Protein AF-A0A7C6K828-F1 (afdb_monomer_lite)

Secondary structure (DSSP, 8-state):
-BHHHHHHHHHHHHHHT-TTHHHHHHHHHHHHHHHHHHS-TTTTTTS-GGGGT-S-TT-EEEES-TTPBPS-EEEES---HHHHHHHHHHHHTT----EEEESS--HHHHHTHHHHTTHHHHHHHHTT--HHHHHHHHHHHHHHHHHHHTTS-TTHHHHHHHHTT--EEE--HHHHHHHHHHHHHHHHHH---SHHHHHHHHHHSHHHHHHHHTT-

pLDDT: mean 96.88, std 2.42, range [73.06, 98.81]

Foldseek 3Di:
DFLLVVLVVLQVLLQCLQPCHVVNLVVQLVVLVVVLVPDDPVCNVVDDPVCNPHVQLLWDFLDDDRGDDDDAAAEDADQALVNLVVLLVVVVVVDDHQEYEYQGGADRSQLCNLSRQCSQLSVVVVVPDDSVVSCVVCVVVSVVSNVVSVVDPRCRRVVSCVVSVHTYIYRYSSVVSVVVSVLVVQCVVVVDPDPVVSVVSQCVDPVSVVCVVVVD

Sequence (216 aa):
MKIKEIYEIAIRKGIAADPRGKEGVRKELARRKKDYDDLKESEKKDFDQESLRNPYSDTRVLYGDSDLDVQGVLVGIDMEVGEVLLADRLQEKGKRIDLVISHHPVGKALAALHGVMHIQEDELHQLGVPINVAEGLMAGRIAEIERRLMPVNHNRAVDAAALLGIPLMCVHTPADNLVQDFLNRYFDKNEPERVSDIVKLLKDIPEYREAVKRNA

Structure (mmCIF, N/CA/C/O backbone):
data_AF-A0A7C6K828-F1
#
_entry.id   AF-A0A7C6K828-F1
#
loop_
_atom_site.group_PDB
_atom_site.id
_atom_site.type_symbol
_atom_site.label_atom_id
_atom_site.label_alt_id
_atom_site.label_comp_id
_atom_site.label_asym_id
_atom_site.label_entity_id
_atom_site.label_seq_id
_atom_site.pdbx_PDB_ins_code
_atom_site.Cartn_x
_atom_site.Cartn_y
_atom_site.Cartn_z
_atom_site.occupancy
_atom_site.B_iso_or_equiv
_atom_site.auth_seq_id
_atom_site.auth_comp_id
_atom_site.auth_asym_id
_atom_site.auth_atom_id
_atom_site.pdbx_PDB_model_num
ATOM 1 N N . MET A 1 1 ? -6.546 -14.101 14.540 1.00 94.31 1 MET A N 1
ATOM 2 C CA . MET A 1 1 ? -5.289 -13.584 13.958 1.00 94.31 1 MET A CA 1
ATOM 3 C C . MET A 1 1 ? -5.216 -12.143 14.389 1.00 94.31 1 MET A C 1
ATOM 5 O O . MET A 1 1 ? -6.224 -11.451 14.283 1.00 94.31 1 MET A O 1
ATOM 9 N N . LYS A 1 2 ? -4.085 -11.714 14.927 1.00 98.38 2 LYS A N 1
ATOM 10 C CA . LYS A 1 2 ? -3.911 -10.352 15.420 1.00 98.38 2 LYS A CA 1
ATOM 11 C C . LYS A 1 2 ? -3.707 -9.376 14.267 1.00 98.38 2 LYS A C 1
ATOM 13 O O . LYS A 1 2 ? -3.212 -9.771 13.210 1.00 98.38 2 LYS A O 1
ATOM 18 N N . ILE A 1 3 ? -4.015 -8.096 14.479 1.00 98.56 3 ILE A N 1
ATOM 19 C CA . ILE A 1 3 ? -3.763 -7.044 13.474 1.00 98.56 3 ILE A CA 1
ATOM 20 C C . ILE A 1 3 ? -2.298 -7.069 13.012 1.00 98.56 3 ILE A C 1
ATOM 22 O O . ILE A 1 3 ? -2.029 -7.042 11.810 1.00 98.56 3 ILE A O 1
ATOM 26 N N . LYS A 1 4 ? -1.345 -7.201 13.946 1.00 98.19 4 LYS A N 1
ATOM 27 C CA . LYS A 1 4 ? 0.086 -7.285 13.612 1.00 98.19 4 LYS A CA 1
ATOM 28 C C . LYS A 1 4 ? 0.429 -8.461 12.698 1.00 98.19 4 LYS A C 1
ATOM 30 O O . LYS A 1 4 ? 1.211 -8.297 11.773 1.00 98.19 4 LYS A O 1
ATOM 35 N N . GLU A 1 5 ? -0.199 -9.616 12.902 1.00 98.50 5 GLU A N 1
ATOM 36 C CA . GLU A 1 5 ? 0.043 -10.811 12.090 1.00 98.50 5 GLU A CA 1
ATOM 37 C C . GLU A 1 5 ? -0.498 -10.617 10.665 1.00 98.50 5 GLU A C 1
ATOM 39 O O . GLU A 1 5 ? 0.169 -10.978 9.696 1.00 98.50 5 GLU A O 1
ATOM 44 N N . ILE A 1 6 ? -1.675 -9.993 10.518 1.00 98.50 6 ILE A N 1
ATOM 45 C CA . ILE A 1 6 ? -2.247 -9.636 9.207 1.00 98.50 6 ILE A CA 1
ATOM 46 C C . ILE A 1 6 ? -1.297 -8.693 8.459 1.00 98.50 6 ILE A C 1
ATOM 48 O O . ILE A 1 6 ? -0.978 -8.913 7.288 1.00 98.50 6 ILE A O 1
ATOM 52 N N . TYR A 1 7 ? -0.813 -7.662 9.147 1.00 98.56 7 TYR A N 1
ATOM 53 C CA . TYR A 1 7 ? 0.102 -6.673 8.590 1.00 98.56 7 TYR A CA 1
ATOM 54 C C . TYR A 1 7 ? 1.461 -7.274 8.192 1.00 98.56 7 TYR A C 1
ATOM 56 O O . TYR A 1 7 ? 1.944 -7.037 7.084 1.00 98.56 7 TYR A O 1
ATOM 64 N N . GLU A 1 8 ? 2.042 -8.133 9.030 1.00 98.38 8 GLU A N 1
ATOM 65 C CA . GLU A 1 8 ? 3.276 -8.865 8.717 1.00 98.38 8 GLU A CA 1
ATOM 66 C C . GLU A 1 8 ? 3.102 -9.806 7.516 1.00 98.38 8 GLU A C 1
ATOM 68 O O . GLU A 1 8 ? 4.001 -9.919 6.677 1.00 98.38 8 GLU A O 1
ATOM 73 N N . ILE A 1 9 ? 1.941 -10.462 7.384 1.00 98.38 9 ILE A N 1
ATOM 74 C CA . ILE A 1 9 ? 1.621 -11.280 6.208 1.00 98.38 9 ILE A CA 1
ATOM 75 C C . ILE A 1 9 ? 1.586 -10.419 4.945 1.00 98.38 9 ILE A C 1
ATOM 77 O O . ILE A 1 9 ? 2.155 -10.844 3.934 1.00 98.38 9 ILE A O 1
ATOM 81 N N . ALA A 1 10 ? 0.949 -9.245 5.000 1.00 98.38 10 ALA A N 1
ATOM 82 C CA . ALA A 1 10 ? 0.875 -8.319 3.875 1.00 98.38 10 ALA A CA 1
ATOM 83 C C . ALA A 1 10 ? 2.277 -7.883 3.430 1.00 98.38 10 ALA A C 1
ATOM 85 O O . ALA A 1 10 ? 2.633 -8.093 2.272 1.00 98.38 10 ALA A O 1
ATOM 86 N N . ILE A 1 11 ? 3.113 -7.402 4.358 1.00 98.50 11 ILE A N 1
ATOM 87 C CA . ILE A 1 11 ? 4.500 -7.009 4.058 1.00 98.50 11 ILE A CA 1
ATOM 88 C C . ILE A 1 11 ? 5.285 -8.185 3.477 1.00 98.50 11 ILE A C 1
ATOM 90 O O . ILE A 1 11 ? 5.909 -8.055 2.427 1.00 98.50 11 ILE A O 1
ATOM 94 N N . ARG A 1 12 ? 5.238 -9.358 4.118 1.00 98.31 12 ARG A N 1
ATOM 95 C CA . ARG A 1 12 ? 5.982 -10.539 3.661 1.00 98.31 12 ARG A CA 1
ATOM 96 C C . ARG A 1 12 ? 5.578 -10.957 2.247 1.00 98.31 12 ARG A C 1
ATOM 98 O O . ARG A 1 12 ? 6.446 -11.352 1.470 1.00 98.31 12 ARG A O 1
ATOM 105 N N . LYS A 1 13 ? 4.281 -10.914 1.922 1.00 98.50 13 LYS A N 1
ATOM 106 C CA . LYS A 1 13 ? 3.794 -11.222 0.571 1.00 98.50 13 LYS A CA 1
ATOM 107 C C . LYS A 1 13 ? 4.205 -10.150 -0.436 1.00 98.50 13 LYS A C 1
ATOM 109 O O . LYS A 1 13 ? 4.675 -10.527 -1.502 1.00 98.50 13 LYS A O 1
ATOM 114 N N . GLY A 1 14 ? 4.124 -8.872 -0.065 1.00 98.19 14 GLY A N 1
ATOM 115 C CA . GLY A 1 14 ? 4.615 -7.764 -0.883 1.00 98.19 14 GLY A CA 1
ATOM 116 C C . GLY A 1 14 ? 6.094 -7.912 -1.232 1.00 98.19 14 GLY A C 1
ATOM 117 O O . GLY A 1 14 ? 6.442 -7.839 -2.401 1.00 98.19 14 GLY A O 1
ATOM 118 N N . ILE A 1 15 ? 6.942 -8.234 -0.246 1.00 98.12 15 ILE A N 1
ATOM 119 C CA . ILE A 1 15 ? 8.388 -8.451 -0.443 1.00 98.12 15 ILE A CA 1
ATOM 120 C C . ILE A 1 15 ? 8.657 -9.664 -1.337 1.00 98.12 15 ILE A C 1
ATOM 122 O O . ILE A 1 15 ? 9.608 -9.670 -2.115 1.00 98.12 15 ILE A O 1
ATOM 126 N N . ALA A 1 16 ? 7.850 -10.719 -1.212 1.00 98.00 16 ALA A N 1
ATOM 127 C CA . ALA A 1 16 ? 8.009 -11.917 -2.029 1.00 98.00 16 ALA A CA 1
ATOM 128 C C . ALA A 1 16 ? 7.690 -11.676 -3.513 1.00 98.00 16 ALA A C 1
ATOM 130 O O . ALA A 1 16 ? 8.261 -12.376 -4.345 1.00 98.00 16 ALA A O 1
ATOM 131 N N . ALA A 1 17 ? 6.815 -10.713 -3.812 1.00 97.69 17 ALA A N 1
ATOM 132 C CA . ALA A 1 17 ? 6.411 -10.315 -5.160 1.00 97.69 17 ALA A CA 1
ATOM 133 C C . ALA A 1 17 ? 7.021 -8.971 -5.602 1.00 97.69 17 ALA A C 1
ATOM 135 O O . ALA A 1 17 ? 6.622 -8.422 -6.621 1.00 97.69 17 ALA A O 1
ATOM 136 N N . ASP A 1 18 ? 7.955 -8.415 -4.828 1.00 97.06 18 ASP A N 1
ATOM 137 C CA . ASP A 1 18 ? 8.529 -7.103 -5.109 1.00 97.06 18 ASP A CA 1
ATOM 138 C C . ASP A 1 18 ? 9.357 -7.149 -6.400 1.00 97.06 18 ASP A C 1
ATOM 140 O O . ASP A 1 18 ? 10.228 -8.023 -6.513 1.00 97.06 18 ASP A O 1
ATOM 144 N N . PRO A 1 19 ? 9.151 -6.214 -7.346 1.00 93.06 19 PRO A N 1
ATOM 145 C CA . PRO A 1 19 ? 9.874 -6.215 -8.614 1.00 93.06 19 PRO A CA 1
ATOM 146 C C . PRO A 1 19 ? 11.386 -6.100 -8.405 1.00 93.06 19 PRO A C 1
ATOM 148 O O . PRO A 1 19 ? 12.163 -6.727 -9.116 1.00 93.06 19 PRO A O 1
ATOM 151 N N . ARG A 1 20 ? 11.846 -5.411 -7.354 1.00 94.44 20 ARG A N 1
ATOM 152 C CA . ARG A 1 20 ? 13.276 -5.283 -7.003 1.00 94.44 20 ARG A CA 1
ATOM 153 C C . ARG A 1 20 ? 13.910 -6.599 -6.550 1.00 94.44 20 ARG A C 1
ATOM 155 O O . ARG A 1 20 ? 15.130 -6.687 -6.382 1.00 94.44 20 ARG A O 1
ATOM 162 N N . GLY A 1 21 ? 13.088 -7.612 -6.288 1.00 94.31 21 GLY A N 1
ATOM 163 C CA . GLY A 1 21 ? 13.484 -8.870 -5.686 1.00 94.31 21 GLY A CA 1
ATOM 164 C C . GLY A 1 21 ? 13.947 -8.721 -4.234 1.00 94.31 21 GLY A C 1
ATOM 165 O O . GLY A 1 21 ? 14.148 -7.632 -3.688 1.00 94.31 21 GLY A O 1
ATOM 166 N N . LYS A 1 22 ? 14.177 -9.866 -3.581 1.00 94.00 22 LYS A N 1
ATOM 167 C CA . LYS A 1 22 ? 14.579 -9.912 -2.162 1.00 94.00 22 LYS A CA 1
ATOM 168 C C . LYS A 1 22 ? 15.875 -9.150 -1.878 1.00 94.00 22 LYS A C 1
ATOM 170 O O . LYS A 1 22 ? 16.023 -8.579 -0.800 1.00 94.00 22 LYS A O 1
ATOM 175 N N . GLU A 1 23 ? 16.827 -9.168 -2.810 1.00 94.00 23 GLU A N 1
ATOM 176 C CA . GLU A 1 23 ? 18.104 -8.475 -2.632 1.00 94.00 23 GLU A CA 1
ATOM 177 C C . GLU A 1 23 ? 17.945 -6.953 -2.715 1.00 94.00 23 GLU A C 1
ATOM 179 O O . GLU A 1 23 ? 18.510 -6.253 -1.872 1.00 94.00 23 GLU A O 1
ATOM 184 N N . GLY A 1 24 ? 17.151 -6.448 -3.668 1.00 94.12 24 GLY A N 1
ATOM 185 C CA . GLY A 1 24 ? 16.861 -5.020 -3.798 1.00 94.12 24 GLY A CA 1
ATOM 186 C C . GLY A 1 24 ? 16.163 -4.472 -2.555 1.00 94.12 24 GLY A C 1
ATOM 187 O O . GLY A 1 24 ? 16.646 -3.519 -1.946 1.00 94.12 24 GLY A O 1
ATOM 188 N N . VAL A 1 25 ? 15.128 -5.169 -2.073 1.00 96.44 25 VAL A N 1
ATOM 189 C CA . VAL A 1 25 ? 14.456 -4.822 -0.808 1.00 96.44 25 VAL A CA 1
ATOM 190 C C . VAL A 1 25 ? 15.433 -4.837 0.375 1.00 96.44 25 VAL A C 1
ATOM 192 O O . VAL A 1 25 ? 15.414 -3.932 1.210 1.00 96.44 25 VAL A O 1
ATOM 195 N N . ARG A 1 26 ? 16.327 -5.833 0.459 1.00 96.56 26 ARG A N 1
ATOM 196 C CA . ARG A 1 26 ? 17.331 -5.902 1.535 1.00 96.56 26 ARG A CA 1
ATOM 197 C C . ARG A 1 26 ? 18.296 -4.716 1.492 1.00 96.56 26 ARG A C 1
ATOM 199 O O . ARG A 1 26 ? 18.642 -4.191 2.549 1.00 96.56 26 ARG A O 1
ATOM 206 N N . LYS A 1 27 ? 18.753 -4.322 0.300 1.00 95.44 27 LYS A N 1
ATOM 207 C CA . LYS A 1 27 ? 19.630 -3.155 0.109 1.00 95.44 27 LYS A CA 1
ATOM 208 C C . LYS A 1 27 ? 18.926 -1.869 0.532 1.00 95.44 27 LYS A C 1
ATOM 210 O O . LYS A 1 27 ? 19.528 -1.080 1.254 1.00 95.44 27 LYS A O 1
ATOM 215 N N . GLU A 1 28 ? 17.654 -1.716 0.172 1.00 94.56 28 GLU A N 1
ATOM 216 C CA . GLU A 1 28 ? 16.846 -0.559 0.560 1.00 94.56 28 GLU A CA 1
ATOM 217 C C . GLU A 1 28 ? 16.708 -0.433 2.081 1.00 94.56 28 GLU A C 1
ATOM 219 O O . GLU A 1 28 ? 17.005 0.612 2.660 1.00 94.56 28 GLU A O 1
ATOM 224 N N . LEU A 1 29 ? 16.326 -1.520 2.757 1.00 96.50 29 LEU A N 1
ATOM 225 C CA . LEU A 1 29 ? 16.201 -1.527 4.216 1.00 96.50 29 LEU A CA 1
ATOM 226 C C . LEU A 1 29 ? 17.550 -1.282 4.910 1.00 96.50 29 LEU A C 1
ATOM 228 O O . LEU A 1 29 ? 17.606 -0.594 5.928 1.00 96.50 29 LEU A O 1
ATOM 232 N N . ALA A 1 30 ? 18.650 -1.802 4.355 1.00 97.06 30 ALA A N 1
ATOM 233 C CA . ALA A 1 30 ? 19.991 -1.546 4.876 1.00 97.06 30 ALA A CA 1
ATOM 234 C C . ALA A 1 30 ? 20.407 -0.074 4.723 1.00 97.06 30 ALA A C 1
ATOM 236 O O . ALA A 1 30 ? 21.010 0.474 5.646 1.00 97.06 30 ALA A O 1
ATOM 237 N N . ARG A 1 31 ? 20.060 0.570 3.599 1.00 95.19 31 ARG A N 1
ATOM 238 C CA . ARG A 1 31 ? 20.280 2.006 3.379 1.00 95.19 31 ARG A CA 1
ATOM 239 C C . ARG A 1 31 ? 19.523 2.832 4.416 1.00 95.19 31 ARG A C 1
ATOM 241 O O . ARG A 1 31 ? 20.158 3.568 5.157 1.00 95.19 31 ARG A O 1
ATOM 248 N N . ARG A 1 32 ? 18.215 2.601 4.572 1.00 95.19 32 ARG A N 1
ATOM 249 C CA . ARG A 1 32 ? 17.387 3.305 5.573 1.00 95.19 32 ARG A CA 1
ATOM 250 C C . ARG A 1 32 ? 17.890 3.117 6.998 1.00 95.19 32 ARG A C 1
ATOM 252 O O . ARG A 1 32 ? 17.856 4.048 7.793 1.00 95.19 32 ARG A O 1
ATOM 259 N N . LYS A 1 33 ? 18.362 1.911 7.327 1.00 96.44 33 LYS A N 1
ATOM 260 C CA . LYS A 1 33 ? 18.964 1.643 8.633 1.00 96.44 33 LYS A CA 1
ATOM 261 C C . LYS A 1 33 ? 20.239 2.456 8.840 1.00 96.44 33 LYS A C 1
ATOM 263 O O . LYS A 1 33 ? 20.406 3.025 9.910 1.00 96.44 33 LYS A O 1
ATOM 268 N N . LYS A 1 34 ? 21.109 2.524 7.832 1.00 96.62 34 LYS A N 1
ATOM 269 C CA . LYS A 1 34 ? 22.307 3.363 7.895 1.00 96.62 34 LYS A CA 1
ATOM 270 C C . LYS A 1 34 ? 21.930 4.835 8.080 1.00 96.62 34 LYS A C 1
ATOM 272 O O . LYS A 1 34 ? 22.470 5.471 8.975 1.00 96.62 34 LYS A O 1
ATOM 277 N N . ASP A 1 35 ? 20.970 5.329 7.300 1.00 95.00 35 ASP A N 1
ATOM 278 C CA . ASP A 1 35 ? 20.496 6.710 7.407 1.00 95.00 35 ASP A CA 1
ATOM 279 C C . ASP A 1 35 ? 19.980 7.000 8.824 1.00 95.00 35 ASP A C 1
ATOM 281 O O . ASP A 1 35 ? 20.341 8.015 9.405 1.00 95.00 35 ASP A O 1
ATOM 285 N N . TYR A 1 36 ? 19.217 6.077 9.421 1.00 96.19 36 TYR A N 1
ATOM 286 C CA . TYR A 1 36 ? 18.762 6.172 10.811 1.00 96.19 36 TYR A CA 1
ATOM 287 C C . TYR A 1 36 ? 19.907 6.149 11.834 1.00 96.19 36 TYR A C 1
ATOM 289 O O . TYR A 1 36 ? 19.889 6.921 12.794 1.00 96.19 36 TYR A O 1
ATOM 297 N N . ASP A 1 37 ? 20.888 5.263 11.659 1.00 95.81 37 ASP A N 1
ATOM 298 C CA . ASP A 1 37 ? 22.028 5.128 12.571 1.00 95.81 37 ASP A CA 1
ATOM 299 C C . ASP A 1 37 ? 22.917 6.391 12.555 1.00 95.81 37 ASP A C 1
ATOM 301 O O . ASP A 1 37 ? 23.447 6.768 13.605 1.00 95.81 37 ASP A O 1
ATOM 305 N N . ASP A 1 38 ? 23.004 7.071 11.404 1.00 96.56 38 ASP A N 1
ATOM 306 C CA . ASP A 1 38 ? 23.757 8.316 11.190 1.00 96.56 38 ASP A CA 1
ATOM 307 C C . ASP A 1 38 ? 23.029 9.578 11.726 1.00 96.56 38 ASP A C 1
ATOM 309 O O . ASP A 1 38 ? 23.649 10.640 11.858 1.00 96.56 38 ASP A O 1
ATOM 313 N N . LEU A 1 39 ? 21.736 9.489 12.078 1.00 95.69 39 LEU A N 1
ATOM 314 C CA . LEU A 1 39 ? 20.975 10.605 12.661 1.00 95.69 39 LEU A CA 1
ATOM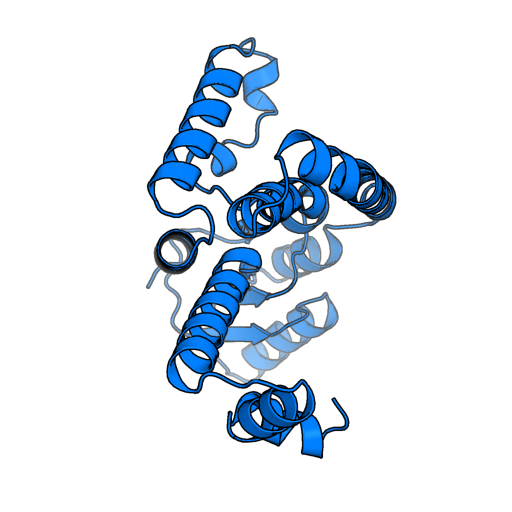 315 C C . LEU A 1 39 ? 21.424 10.944 14.087 1.00 95.69 39 LEU A C 1
ATOM 317 O O . LEU A 1 39 ? 21.793 10.079 14.890 1.00 95.69 39 LEU A O 1
ATOM 321 N N . LYS A 1 40 ? 21.278 12.219 14.467 1.00 95.50 40 LYS A N 1
ATOM 322 C CA . LYS A 1 40 ? 21.420 12.626 15.872 1.00 95.50 40 LYS A CA 1
ATOM 323 C C . LYS A 1 40 ? 20.258 12.075 16.697 1.00 95.50 40 LYS A C 1
ATOM 325 O O . LYS A 1 40 ? 19.136 11.953 16.218 1.00 95.50 40 LYS A O 1
ATOM 330 N N . GLU A 1 41 ? 20.484 11.857 17.991 1.00 92.62 41 GLU A N 1
ATOM 331 C CA . GLU A 1 41 ? 19.442 11.380 18.920 1.00 92.62 41 GLU A CA 1
ATOM 332 C C . GLU A 1 41 ? 18.188 12.271 18.962 1.00 92.62 41 GLU A C 1
ATOM 334 O O . GLU A 1 41 ? 17.087 11.791 19.228 1.00 92.62 41 GLU A O 1
ATOM 339 N N . SER A 1 42 ? 18.328 13.572 18.683 1.00 91.62 42 SER A N 1
ATOM 340 C CA . SER A 1 42 ? 17.187 14.481 18.546 1.00 91.62 42 SER A CA 1
ATOM 341 C C . SER A 1 42 ? 16.330 14.176 17.317 1.00 91.62 42 SER A C 1
ATOM 343 O O . SER A 1 42 ? 15.116 14.292 17.398 1.00 91.62 42 SER A O 1
ATOM 345 N N . GLU A 1 43 ? 16.952 13.770 16.210 1.00 91.81 43 GLU A N 1
ATOM 346 C CA . GLU A 1 43 ? 16.306 13.531 14.912 1.00 91.81 43 GLU A CA 1
ATOM 347 C C . GLU A 1 43 ? 15.719 12.115 14.825 1.00 91.81 43 GLU A C 1
ATOM 349 O O . GLU A 1 43 ? 14.694 11.900 14.183 1.00 91.81 43 GLU A O 1
ATOM 354 N N . LYS A 1 44 ? 16.300 11.146 15.547 1.00 91.56 44 LYS A N 1
ATOM 355 C CA . LYS A 1 44 ? 15.778 9.768 15.624 1.00 91.56 44 LYS A CA 1
ATOM 356 C C . LYS A 1 44 ? 14.351 9.676 16.168 1.00 91.56 44 LYS A C 1
ATOM 358 O O . LYS A 1 44 ? 13.659 8.702 15.881 1.00 91.56 44 LYS A O 1
ATOM 363 N N . LYS A 1 45 ? 13.906 10.665 16.951 1.00 90.25 45 LYS A N 1
ATOM 364 C CA . LYS A 1 45 ? 12.537 10.725 17.494 1.00 90.25 45 LYS A CA 1
ATOM 365 C C . LYS A 1 45 ? 11.486 11.003 16.422 1.00 90.25 45 LYS A C 1
ATOM 367 O O . LYS A 1 45 ? 10.364 10.529 16.563 1.00 90.25 45 LYS A O 1
ATOM 372 N N . ASP A 1 46 ? 11.867 11.726 15.374 1.00 90.94 46 ASP A N 1
ATOM 373 C CA . ASP A 1 46 ? 10.978 12.116 14.277 1.00 90.94 46 ASP A CA 1
ATOM 374 C C . ASP A 1 46 ? 11.044 11.126 13.101 1.00 90.94 46 ASP A C 1
ATOM 376 O O . ASP A 1 46 ? 10.259 11.209 12.158 1.00 90.94 46 ASP A O 1
ATOM 380 N N . PHE A 1 47 ? 11.971 10.164 13.154 1.00 92.88 47 PHE A N 1
ATOM 381 C CA . PHE A 1 47 ? 12.147 9.156 12.118 1.00 92.88 47 PHE A CA 1
ATOM 382 C C . PHE A 1 47 ? 11.027 8.108 12.143 1.00 92.88 47 PHE A C 1
ATOM 384 O O . PHE A 1 47 ? 10.681 7.561 13.195 1.00 92.88 47 PHE A O 1
ATOM 391 N N . ASP A 1 48 ? 10.506 7.747 10.967 1.00 93.62 48 ASP A N 1
ATOM 392 C CA . ASP A 1 48 ? 9.534 6.660 10.844 1.00 93.62 48 ASP A CA 1
ATOM 393 C C . ASP A 1 48 ? 10.209 5.300 11.062 1.00 93.62 48 ASP A C 1
ATOM 395 O O . ASP A 1 48 ? 10.703 4.666 10.127 1.00 93.62 48 ASP A O 1
ATOM 399 N N . GLN A 1 49 ? 10.206 4.822 12.306 1.00 93.56 49 GLN A N 1
ATOM 400 C CA . GLN A 1 49 ? 10.803 3.534 12.677 1.00 93.56 49 GLN A CA 1
ATOM 401 C C . GLN A 1 49 ? 10.183 2.344 11.931 1.00 93.56 49 GLN A C 1
ATOM 403 O O . GLN A 1 49 ? 10.843 1.320 11.750 1.00 93.56 49 GLN A O 1
ATOM 408 N N . GLU A 1 50 ? 8.939 2.464 11.454 1.00 94.88 50 GLU A N 1
ATOM 409 C CA . GLU A 1 50 ? 8.300 1.417 10.655 1.00 94.88 50 GLU A CA 1
ATOM 410 C C . GLU A 1 50 ? 9.056 1.178 9.340 1.00 94.88 50 GLU A C 1
ATOM 412 O O . GLU A 1 50 ? 9.170 0.038 8.885 1.00 94.88 50 GLU A O 1
ATOM 417 N N . SER A 1 51 ? 9.658 2.228 8.772 1.00 95.19 51 SER A N 1
ATOM 418 C CA . SER A 1 51 ? 10.419 2.163 7.520 1.00 95.19 51 SER A CA 1
ATOM 419 C C . SER A 1 51 ? 11.687 1.299 7.596 1.00 95.19 51 SER A C 1
ATOM 421 O O . SER A 1 51 ? 12.208 0.899 6.553 1.00 95.19 51 SER A O 1
ATOM 423 N N . LEU A 1 52 ? 12.153 0.967 8.810 1.00 95.88 52 LEU A N 1
ATOM 424 C CA . LEU A 1 52 ? 13.304 0.086 9.055 1.00 95.88 52 LEU A CA 1
ATOM 425 C C . LEU A 1 52 ? 12.984 -1.396 8.819 1.00 95.88 52 LEU A C 1
ATOM 427 O O . LEU A 1 52 ? 13.893 -2.204 8.625 1.00 95.88 52 LEU A O 1
ATOM 431 N N . ARG A 1 53 ? 11.698 -1.762 8.857 1.00 95.56 53 ARG A N 1
ATOM 432 C CA . ARG A 1 53 ? 11.216 -3.142 8.673 1.00 95.56 53 ARG A CA 1
ATOM 433 C C . ARG A 1 53 ? 10.202 -3.289 7.542 1.00 95.56 53 ARG A C 1
ATOM 435 O O . ARG A 1 53 ? 10.057 -4.385 7.007 1.00 95.56 53 ARG A O 1
ATOM 442 N N . ASN A 1 54 ? 9.530 -2.204 7.164 1.00 97.19 54 ASN A N 1
ATOM 443 C CA . ASN A 1 54 ? 8.595 -2.152 6.052 1.00 97.19 54 ASN A CA 1
ATOM 444 C C . ASN A 1 54 ? 9.160 -1.266 4.922 1.00 97.19 54 ASN A C 1
ATOM 446 O O . ASN A 1 54 ? 9.281 -0.049 5.099 1.00 97.19 54 ASN A O 1
ATOM 450 N N . PRO A 1 55 ? 9.473 -1.830 3.740 1.00 96.81 55 PRO A N 1
ATOM 451 C CA . PRO A 1 55 ? 10.002 -1.047 2.627 1.00 96.81 55 PRO A CA 1
ATOM 452 C C . PRO A 1 55 ? 8.950 -0.128 1.974 1.00 96.81 55 PRO A C 1
ATOM 454 O O . PRO A 1 55 ? 9.331 0.806 1.269 1.00 96.81 55 PRO A O 1
ATOM 457 N N . TYR A 1 56 ? 7.656 -0.336 2.232 1.00 97.94 56 TYR A N 1
ATOM 458 C CA . TYR A 1 56 ? 6.539 0.363 1.589 1.00 97.94 56 TYR A CA 1
ATOM 459 C C . TYR A 1 56 ? 6.003 1.472 2.492 1.00 97.94 56 TYR A C 1
ATOM 461 O O . TYR A 1 56 ? 5.471 1.181 3.560 1.00 97.94 56 TYR A O 1
ATOM 469 N N . SER A 1 57 ? 6.148 2.745 2.119 1.00 97.19 57 SER A N 1
ATOM 470 C CA . SER A 1 57 ? 5.691 3.877 2.949 1.00 97.19 57 SER A CA 1
ATOM 471 C C . SER A 1 57 ? 4.168 4.061 2.965 1.00 97.19 57 SER A C 1
ATOM 473 O O . SER A 1 57 ? 3.619 4.630 3.905 1.00 97.19 57 SER A O 1
ATOM 475 N N . ASP A 1 58 ? 3.488 3.509 1.968 1.00 98.12 58 ASP A N 1
ATOM 476 C CA . ASP A 1 58 ? 2.054 3.627 1.698 1.00 98.12 58 ASP A CA 1
ATOM 477 C C . ASP A 1 58 ? 1.182 2.552 2.385 1.00 98.12 58 ASP A C 1
ATOM 479 O O . ASP A 1 58 ? -0.033 2.496 2.201 1.00 98.12 58 ASP A O 1
ATOM 483 N N . THR A 1 59 ? 1.798 1.688 3.192 1.00 98.44 59 THR A N 1
ATOM 484 C CA . THR A 1 59 ? 1.151 0.537 3.832 1.00 98.44 59 THR A CA 1
ATOM 485 C C . THR A 1 59 ? 1.405 0.578 5.329 1.00 98.44 59 THR A C 1
ATOM 487 O O . THR A 1 59 ? 2.550 0.458 5.768 1.00 98.44 59 THR A O 1
ATOM 490 N N . ARG A 1 60 ? 0.365 0.780 6.142 1.00 98.06 60 ARG A N 1
ATOM 491 C CA . ARG A 1 60 ? 0.503 1.016 7.589 1.00 98.06 60 ARG A CA 1
ATOM 492 C C . ARG A 1 60 ? -0.699 0.489 8.365 1.00 98.06 60 ARG A C 1
ATOM 494 O O . ARG A 1 60 ? -1.833 0.598 7.912 1.00 98.06 60 ARG A O 1
ATOM 501 N N . VAL A 1 61 ? -0.456 0.039 9.596 1.00 98.25 61 VAL A N 1
ATOM 502 C CA . VAL A 1 61 ? -1.478 0.105 10.653 1.00 98.25 61 VAL A CA 1
ATOM 503 C C . VAL A 1 61 ? -1.591 1.568 11.080 1.00 98.25 61 VAL A C 1
ATOM 505 O O . VAL A 1 61 ? -0.585 2.198 11.423 1.00 98.25 61 VAL A O 1
ATOM 508 N N . LEU A 1 62 ? -2.794 2.129 10.979 1.00 98.19 62 LEU A N 1
ATOM 509 C CA . LEU A 1 62 ? -3.043 3.563 11.145 1.00 98.19 62 LEU A CA 1
ATOM 510 C C . LEU A 1 62 ? -3.682 3.872 12.496 1.00 98.19 62 LEU A C 1
ATOM 512 O O . LEU A 1 62 ? -3.334 4.875 13.113 1.00 98.19 62 LEU A O 1
ATOM 516 N N . TYR A 1 63 ? -4.566 2.992 12.967 1.00 98.50 63 TYR A N 1
ATOM 517 C CA . TYR A 1 63 ? -5.194 3.082 14.279 1.00 98.50 63 TYR A CA 1
ATOM 518 C C . TYR A 1 63 ? -5.599 1.691 14.794 1.00 98.50 63 TYR A C 1
ATOM 520 O O . TYR A 1 63 ? -5.952 0.812 14.007 1.00 98.50 63 TYR A O 1
ATOM 528 N N . GLY A 1 64 ? -5.583 1.515 16.116 1.00 97.44 64 GLY A N 1
ATOM 529 C CA . GLY A 1 64 ? -5.998 0.293 16.808 1.00 97.44 64 GLY A CA 1
ATOM 530 C C . GLY A 1 64 ? -4.854 -0.430 17.521 1.00 97.44 64 GLY A C 1
ATOM 531 O O . GLY A 1 64 ? -3.675 -0.198 17.247 1.00 97.44 64 GLY A O 1
ATOM 532 N N . ASP A 1 65 ? -5.213 -1.309 18.457 1.00 97.88 65 ASP A N 1
ATOM 533 C CA . ASP A 1 65 ? -4.249 -2.159 19.154 1.00 97.88 65 ASP A CA 1
ATOM 534 C C . ASP A 1 65 ? -3.752 -3.270 18.222 1.00 97.88 65 ASP A C 1
ATOM 536 O O . ASP A 1 65 ? -4.516 -4.123 17.771 1.00 97.88 65 ASP A O 1
ATOM 540 N N . SER A 1 66 ? -2.446 -3.283 17.958 1.00 95.88 66 SER A N 1
ATOM 541 C CA . SER A 1 66 ? -1.798 -4.285 17.110 1.00 95.88 66 SER A CA 1
ATOM 542 C C . SER A 1 66 ? -1.979 -5.729 17.607 1.00 95.88 66 SER A C 1
ATOM 544 O O . SER A 1 66 ? -1.875 -6.670 16.811 1.00 95.88 66 SER A O 1
ATOM 546 N N . ASP A 1 67 ? -2.261 -5.909 18.901 1.00 98.12 67 ASP A N 1
ATOM 547 C CA . ASP A 1 67 ? -2.503 -7.199 19.540 1.00 98.12 67 ASP A CA 1
ATOM 548 C C . ASP A 1 67 ? -3.978 -7.635 19.550 1.00 98.12 67 ASP A C 1
ATOM 550 O O . ASP A 1 67 ? -4.258 -8.757 19.981 1.00 98.12 67 ASP A O 1
ATOM 554 N N . LEU A 1 68 ? -4.901 -6.811 19.035 1.00 98.19 68 LEU A N 1
ATOM 555 C CA . LEU A 1 68 ? -6.322 -7.146 18.940 1.00 98.19 68 LEU A CA 1
ATOM 556 C C . LEU A 1 68 ? -6.547 -8.367 18.041 1.00 98.19 68 LEU A C 1
ATOM 558 O O . LEU A 1 68 ? -6.075 -8.411 16.902 1.00 98.19 68 LEU A O 1
ATOM 562 N N . ASP A 1 69 ? -7.331 -9.326 18.533 1.00 98.19 69 ASP A N 1
ATOM 563 C CA . ASP A 1 69 ? -7.772 -10.482 17.759 1.00 98.19 69 ASP A CA 1
ATOM 564 C C . ASP A 1 69 ? -8.872 -10.116 16.755 1.00 98.19 69 ASP A C 1
ATOM 566 O O . ASP A 1 69 ? -9.996 -9.768 17.120 1.00 98.19 69 ASP A O 1
ATOM 570 N N . VAL A 1 70 ? -8.558 -10.286 15.471 1.00 98.31 70 VAL A N 1
ATOM 571 C CA . VAL A 1 70 ? -9.464 -10.035 14.349 1.00 98.31 70 VAL A CA 1
ATOM 572 C C . VAL A 1 70 ? -10.138 -11.337 13.916 1.00 98.31 70 VAL A C 1
ATOM 574 O O . VAL A 1 70 ? -9.470 -12.345 13.646 1.00 98.31 70 VAL A O 1
ATOM 577 N N . GLN A 1 71 ? -11.468 -11.308 13.827 1.00 97.56 71 GLN A N 1
ATOM 578 C CA . GLN A 1 71 ? -12.309 -12.377 13.272 1.00 97.56 71 GLN A CA 1
ATOM 579 C C . GLN A 1 71 ? -13.250 -11.876 12.164 1.00 97.56 71 GLN A C 1
ATOM 581 O O . GLN A 1 71 ? -1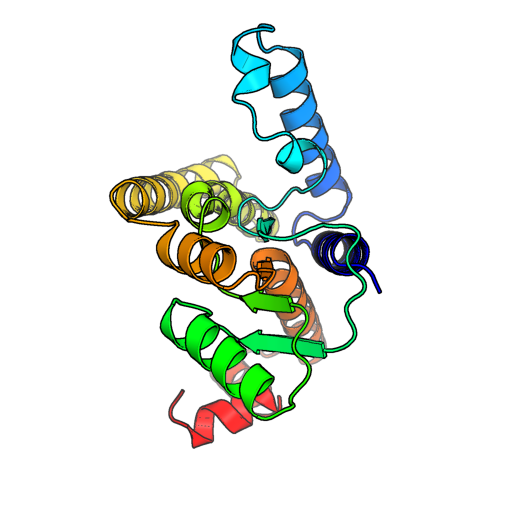3.688 -12.678 11.342 1.00 97.56 71 GLN A O 1
ATOM 586 N N . GLY A 1 72 ? -13.545 -10.574 12.113 1.00 98.00 72 GLY A N 1
ATOM 587 C CA . GLY A 1 72 ? -14.265 -9.929 11.014 1.00 98.00 72 GLY A CA 1
ATOM 588 C C . GLY A 1 72 ? -13.486 -8.747 10.446 1.00 98.00 72 GLY A C 1
ATOM 589 O O . GLY A 1 72 ? -12.933 -7.954 11.202 1.00 98.00 72 GLY A O 1
ATOM 590 N N . VAL A 1 73 ? -13.464 -8.609 9.121 1.00 98.19 73 VAL A N 1
ATOM 591 C CA . VAL A 1 73 ? -12.858 -7.460 8.433 1.00 98.19 73 VAL A CA 1
ATOM 592 C C . VAL A 1 73 ? -13.855 -6.820 7.479 1.00 98.19 73 VAL A C 1
ATOM 594 O O . VAL A 1 73 ? -14.638 -7.522 6.834 1.00 98.19 73 VAL A O 1
ATOM 597 N N . LEU A 1 74 ? -13.791 -5.497 7.358 1.00 98.62 74 LEU A N 1
ATOM 598 C CA . LEU A 1 74 ? -14.364 -4.767 6.233 1.00 98.62 74 LEU A CA 1
ATOM 599 C C . LEU A 1 74 ? -13.211 -4.272 5.361 1.00 98.62 74 LEU A C 1
ATOM 601 O O . LEU A 1 74 ? -12.338 -3.557 5.841 1.00 98.62 74 LEU A O 1
ATOM 605 N N . VAL A 1 75 ? -13.200 -4.667 4.092 1.00 98.50 75 VAL A N 1
ATOM 606 C CA . VAL A 1 75 ? -12.137 -4.322 3.143 1.00 98.50 75 VAL A CA 1
ATOM 607 C C . VAL A 1 75 ? -12.726 -3.626 1.925 1.00 98.50 75 VAL A C 1
ATOM 609 O O . VAL A 1 75 ? -13.790 -4.020 1.442 1.00 98.50 75 VAL A O 1
ATOM 612 N N . GLY A 1 76 ? -12.031 -2.610 1.427 1.00 98.38 76 GLY A N 1
ATOM 613 C CA . GLY A 1 76 ? -12.430 -1.862 0.241 1.00 98.38 76 GLY A CA 1
ATOM 614 C C . GLY A 1 76 ? -11.264 -1.097 -0.373 1.00 98.38 76 GLY A C 1
ATOM 615 O O . GLY A 1 76 ? -10.163 -1.079 0.178 1.00 98.38 76 GLY A O 1
ATOM 616 N N . ILE A 1 77 ? -11.510 -0.503 -1.544 1.00 98.19 77 ILE A N 1
ATOM 617 C CA . ILE A 1 77 ? -10.493 0.268 -2.266 1.00 98.19 77 I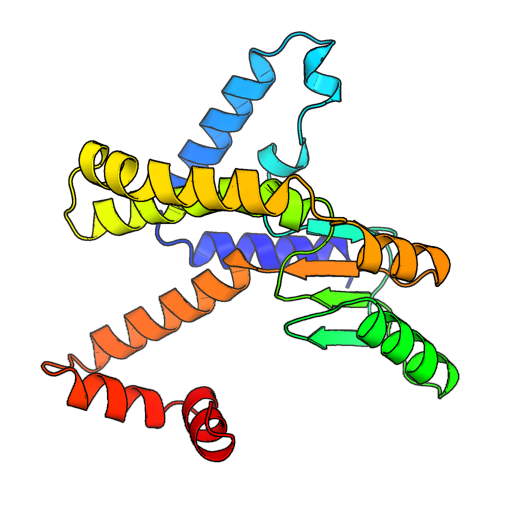LE A CA 1
ATOM 618 C C . ILE A 1 77 ? -10.238 1.584 -1.529 1.00 98.19 77 ILE A C 1
ATOM 620 O O . ILE A 1 77 ? -9.151 1.794 -0.996 1.00 98.19 77 ILE A O 1
ATOM 624 N N . ASP A 1 78 ? -11.282 2.402 -1.432 1.00 98.25 78 ASP A N 1
ATOM 625 C CA . ASP A 1 78 ? -11.308 3.658 -0.695 1.00 98.25 78 ASP A CA 1
ATOM 626 C C . ASP A 1 78 ? -12.085 3.457 0.606 1.00 98.25 78 ASP A C 1
ATOM 628 O O . ASP A 1 78 ? -13.302 3.279 0.577 1.00 98.25 78 ASP A O 1
ATOM 632 N N . MET A 1 79 ? -11.392 3.454 1.745 1.00 98.38 79 MET A N 1
ATOM 633 C CA . MET A 1 79 ? -12.040 3.424 3.060 1.00 98.38 79 MET A CA 1
ATOM 634 C C . MET A 1 79 ? -11.932 4.802 3.710 1.00 98.38 79 MET A C 1
ATOM 636 O O . MET A 1 79 ? -11.028 5.067 4.509 1.00 98.38 79 MET A O 1
ATOM 640 N N . GLU A 1 80 ? -12.845 5.696 3.332 1.00 97.62 80 GLU A N 1
ATOM 641 C CA . GLU A 1 80 ? -12.914 7.056 3.857 1.00 97.62 80 GLU A CA 1
ATOM 642 C C . GLU A 1 80 ? -13.870 7.143 5.062 1.00 97.62 80 GLU A C 1
ATOM 644 O O . GLU A 1 80 ? -14.310 6.145 5.634 1.00 97.62 80 GLU A O 1
ATOM 649 N N . VAL A 1 81 ? -14.207 8.365 5.489 1.00 98.50 81 VAL A N 1
ATOM 650 C CA . VAL A 1 81 ? -15.121 8.594 6.622 1.00 98.50 81 VAL A CA 1
ATOM 651 C C . VAL A 1 81 ? -16.475 7.905 6.403 1.00 98.50 81 VAL A C 1
ATOM 653 O O . VAL A 1 81 ? -17.041 7.370 7.353 1.00 98.50 81 VAL A O 1
ATOM 656 N N . GLY A 1 82 ? -16.994 7.890 5.170 1.00 98.62 82 GLY A N 1
ATOM 657 C CA . GLY A 1 82 ? -18.272 7.247 4.850 1.00 98.62 82 GLY A CA 1
ATOM 658 C C . GLY A 1 82 ? -18.253 5.739 5.104 1.00 98.62 82 GLY A C 1
ATOM 659 O O . GLY A 1 82 ? -19.181 5.199 5.707 1.00 98.62 82 GLY A O 1
ATOM 660 N N . GLU A 1 83 ? -17.172 5.069 4.719 1.00 98.69 83 GLU A N 1
ATOM 661 C CA . GLU A 1 83 ? -17.003 3.626 4.887 1.00 98.69 83 GLU A CA 1
ATOM 662 C C . GLU A 1 83 ? -16.729 3.248 6.343 1.00 98.69 83 GLU A C 1
ATOM 664 O O . GLU A 1 83 ? -17.196 2.206 6.804 1.00 98.69 83 GLU A O 1
ATOM 669 N N . VAL A 1 84 ? -16.039 4.110 7.096 1.00 98.62 84 VAL A N 1
ATOM 670 C CA . VAL A 1 84 ? -15.894 3.947 8.550 1.00 98.62 84 VAL A CA 1
ATOM 671 C C . VAL A 1 84 ? -17.262 4.038 9.241 1.00 98.62 84 VAL A C 1
ATOM 673 O O . VAL A 1 84 ? -17.591 3.176 10.054 1.00 98.62 84 VAL A O 1
ATOM 676 N N . LEU A 1 85 ? -18.104 5.013 8.875 1.00 98.62 85 LEU A N 1
ATOM 677 C CA . LEU A 1 85 ? -19.482 5.107 9.387 1.00 98.62 85 LEU A CA 1
ATOM 678 C C . LEU A 1 85 ? -20.342 3.908 8.961 1.00 98.62 85 LEU A C 1
ATOM 680 O O . LEU A 1 85 ? -21.199 3.446 9.715 1.00 98.62 85 LEU A O 1
ATOM 684 N N . LEU A 1 86 ? -20.125 3.379 7.755 1.00 98.69 86 LEU A N 1
ATOM 685 C CA . LEU A 1 86 ? -20.788 2.158 7.307 1.00 98.69 86 LEU A CA 1
ATOM 686 C C . LEU A 1 86 ? -20.365 0.952 8.157 1.00 98.69 86 LEU A C 1
ATOM 688 O O . LEU A 1 86 ? -21.225 0.144 8.512 1.00 98.69 86 LEU A O 1
ATOM 692 N N . ALA A 1 87 ? -19.078 0.832 8.495 1.00 98.56 87 ALA A N 1
ATOM 693 C CA . ALA A 1 87 ? -18.571 -0.222 9.370 1.00 98.56 87 ALA A CA 1
ATOM 694 C C . ALA A 1 87 ? -19.257 -0.180 10.742 1.00 98.56 87 ALA A C 1
ATOM 696 O O . ALA A 1 87 ? -19.806 -1.192 11.177 1.00 98.56 87 ALA A O 1
ATOM 697 N N . ASP A 1 88 ? -19.310 1.001 11.357 1.00 98.44 88 ASP A N 1
ATOM 698 C CA . ASP A 1 88 ? -20.010 1.246 12.623 1.00 98.44 88 ASP A CA 1
ATOM 699 C C . ASP A 1 88 ? -21.492 0.838 12.537 1.00 98.44 88 ASP A C 1
ATOM 701 O O . ASP A 1 88 ? -21.982 -0.007 13.290 1.00 98.44 88 ASP A O 1
ATOM 705 N N . ARG A 1 89 ? -22.200 1.302 11.500 1.00 98.56 89 ARG A N 1
ATOM 706 C CA . ARG A 1 89 ? -23.617 0.967 11.307 1.00 98.56 89 ARG A CA 1
ATOM 707 C C . ARG A 1 89 ? -23.864 -0.527 11.080 1.00 98.56 89 ARG A C 1
ATOM 709 O O . ARG A 1 89 ? -24.939 -1.040 11.405 1.00 98.56 89 ARG A O 1
ATOM 716 N N . LEU A 1 90 ? -22.920 -1.234 10.463 1.00 98.56 90 LEU A N 1
ATOM 717 C CA . LEU A 1 90 ? -22.995 -2.683 10.291 1.00 98.56 90 LEU A CA 1
ATOM 718 C C . LEU A 1 90 ? -22.748 -3.412 11.618 1.00 98.56 90 LEU A C 1
ATOM 720 O O . LEU A 1 90 ? -23.463 -4.383 11.890 1.00 98.56 90 LEU A O 1
ATOM 724 N N . GLN A 1 91 ? -21.823 -2.925 12.453 1.00 98.06 91 GLN A N 1
ATOM 725 C CA . GLN A 1 91 ? -21.628 -3.426 13.817 1.00 98.06 91 GLN A CA 1
ATOM 726 C C . GLN A 1 91 ? -22.895 -3.288 14.659 1.00 98.06 91 GLN A C 1
ATOM 728 O O . GLN A 1 91 ? -23.340 -4.277 15.244 1.00 98.06 91 GLN A O 1
ATOM 733 N N . GLU A 1 92 ? -23.553 -2.125 14.633 1.00 97.94 92 GLU A N 1
ATOM 734 C CA . GLU A 1 92 ? -24.838 -1.918 15.321 1.00 97.94 92 GLU A CA 1
ATOM 735 C C . GLU A 1 92 ? -25.923 -2.909 14.863 1.00 97.94 92 GLU A C 1
ATOM 737 O O . GLU A 1 92 ? -26.800 -3.299 15.633 1.00 97.94 92 GLU A O 1
ATOM 742 N N . LYS A 1 93 ? -25.866 -3.345 13.598 1.00 98.25 93 LYS A N 1
ATOM 743 C CA . LYS A 1 93 ? -26.774 -4.349 13.019 1.00 98.25 93 LYS A CA 1
ATOM 744 C C . LYS A 1 93 ? -26.332 -5.796 13.275 1.00 98.25 93 LYS A C 1
ATOM 746 O O . LYS A 1 93 ? -26.902 -6.721 12.693 1.00 98.25 93 LYS A O 1
ATOM 751 N N . GLY A 1 94 ? -25.328 -6.007 14.123 1.00 97.88 94 GLY A N 1
ATOM 752 C CA . GLY A 1 94 ? -24.847 -7.324 14.539 1.00 97.88 94 GLY A CA 1
ATOM 753 C C . GLY A 1 94 ? -23.822 -7.963 13.599 1.00 97.88 94 GLY A C 1
ATOM 754 O O . GLY A 1 94 ? -23.533 -9.153 13.740 1.00 97.88 94 GLY A O 1
ATOM 755 N N . LYS A 1 95 ? -23.265 -7.226 12.626 1.00 98.00 95 LYS A N 1
ATOM 756 C CA . LYS A 1 95 ? -22.131 -7.721 11.831 1.00 98.00 95 LYS A CA 1
ATOM 757 C C . LYS A 1 95 ? -20.837 -7.500 12.598 1.00 98.00 95 LYS A C 1
ATOM 759 O O . LYS A 1 95 ? -20.515 -6.386 12.976 1.00 98.00 95 LYS A O 1
ATOM 764 N N . ARG A 1 96 ? -20.045 -8.551 12.773 1.00 97.62 96 ARG A N 1
ATOM 765 C CA . ARG A 1 96 ? -18.724 -8.406 13.376 1.00 97.62 96 ARG A CA 1
ATOM 766 C C . ARG A 1 96 ? -17.736 -7.797 12.383 1.00 97.62 96 ARG A C 1
ATOM 768 O O . ARG A 1 96 ? -17.499 -8.381 11.328 1.00 97.62 96 ARG A O 1
ATOM 775 N N . ILE A 1 97 ? -17.150 -6.660 12.746 1.00 98.38 97 ILE A N 1
ATOM 776 C CA . ILE A 1 97 ? -16.084 -5.984 12.001 1.00 98.38 97 ILE A CA 1
ATOM 777 C C . ILE A 1 97 ? -15.050 -5.552 13.036 1.00 98.38 97 ILE A C 1
ATOM 779 O O . ILE A 1 97 ? -15.277 -4.591 13.746 1.00 98.38 97 ILE A O 1
ATOM 783 N N . ASP A 1 98 ? -13.941 -6.265 13.169 1.00 98.38 98 ASP A N 1
ATOM 784 C CA . ASP A 1 98 ? -12.906 -5.936 14.159 1.00 98.38 98 ASP A CA 1
ATOM 785 C C . ASP A 1 98 ? -11.803 -5.045 13.558 1.00 98.38 98 ASP A C 1
ATOM 787 O O . ASP A 1 98 ? -10.976 -4.501 14.284 1.00 98.38 98 ASP A O 1
ATOM 791 N N . LEU A 1 99 ? -11.763 -4.919 12.227 1.00 98.75 99 LEU A N 1
ATOM 792 C CA . LEU A 1 99 ? -10.747 -4.170 11.492 1.00 98.75 99 LEU A CA 1
ATOM 793 C C . LEU A 1 99 ? -11.290 -3.692 10.140 1.00 98.75 99 LEU A C 1
ATOM 795 O O . LEU A 1 99 ? -11.906 -4.461 9.395 1.00 98.75 99 LEU A O 1
ATOM 799 N N . VAL A 1 100 ? -10.990 -2.442 9.800 1.00 98.81 100 VAL A N 1
ATOM 800 C CA . VAL A 1 100 ? -11.149 -1.889 8.454 1.00 98.81 100 VAL A CA 1
ATOM 801 C C . VAL A 1 100 ? -9.805 -1.930 7.722 1.00 98.81 100 VAL A C 1
ATOM 803 O O . VAL A 1 100 ? -8.776 -1.529 8.269 1.00 98.81 100 VAL A O 1
ATOM 806 N N . ILE A 1 101 ? -9.806 -2.414 6.478 1.00 98.81 101 ILE A N 1
ATOM 807 C CA . ILE A 1 101 ? -8.623 -2.471 5.612 1.00 98.81 101 ILE A CA 1
ATOM 808 C C . ILE A 1 101 ? -8.894 -1.664 4.341 1.00 98.81 101 ILE A C 1
ATOM 810 O O . ILE A 1 101 ? -9.737 -2.041 3.530 1.00 98.81 101 ILE A O 1
ATOM 814 N N . SER A 1 102 ? -8.157 -0.571 4.166 1.00 98.75 102 SER A N 1
ATOM 815 C CA . SER A 1 102 ? -8.141 0.206 2.924 1.00 98.75 102 SER A CA 1
ATOM 816 C C . SER A 1 102 ? -7.088 -0.332 1.963 1.00 98.75 102 SER A C 1
ATOM 818 O O . SER A 1 102 ? -5.988 -0.686 2.394 1.00 98.75 102 SER A O 1
ATOM 820 N N . HIS A 1 103 ? -7.377 -0.356 0.667 1.00 98.75 103 HIS A N 1
ATOM 821 C CA . HIS A 1 103 ? -6.320 -0.500 -0.328 1.00 98.75 103 HIS A CA 1
ATOM 822 C C . HIS A 1 103 ? -5.585 0.830 -0.492 1.00 98.75 103 HIS A C 1
ATOM 824 O O . HIS A 1 103 ? -4.389 0.905 -0.219 1.00 98.75 103 HIS A O 1
ATOM 830 N N . HIS A 1 104 ? -6.304 1.895 -0.862 1.00 98.44 104 HIS A N 1
ATOM 831 C CA . HIS A 1 104 ? -5.701 3.207 -1.019 1.00 98.44 104 HIS A CA 1
ATOM 832 C C . HIS A 1 104 ? -5.201 3.739 0.332 1.00 98.44 104 HIS A C 1
ATOM 834 O O . HIS A 1 104 ? -5.875 3.569 1.361 1.00 98.44 104 HIS A O 1
ATOM 840 N N . PRO A 1 105 ? -4.018 4.377 0.363 1.00 97.94 105 PRO A N 1
ATOM 841 C CA . PRO A 1 105 ? -3.442 4.885 1.596 1.00 97.94 105 PRO A CA 1
ATOM 842 C C . PRO A 1 105 ? -4.298 5.995 2.203 1.00 97.94 105 PRO A C 1
ATOM 844 O O . PRO A 1 105 ? -4.809 6.864 1.501 1.00 97.94 105 PRO A O 1
ATOM 847 N N . VAL A 1 106 ? -4.369 6.022 3.533 1.00 97.88 106 VAL A N 1
ATOM 848 C CA . VAL A 1 106 ? -4.938 7.134 4.308 1.00 97.88 106 VAL A CA 1
ATOM 849 C C . VAL A 1 106 ? -3.994 7.497 5.460 1.00 97.88 106 VAL A C 1
ATOM 851 O O . VAL A 1 106 ? -3.032 6.779 5.749 1.00 97.88 106 VAL A O 1
ATOM 854 N N . GLY A 1 107 ? -4.202 8.647 6.100 1.00 97.38 107 GLY A N 1
ATOM 855 C CA . GLY A 1 107 ? -3.357 9.119 7.200 1.00 97.38 107 GLY A CA 1
ATOM 856 C C . GLY A 1 107 ? -1.887 9.277 6.808 1.00 97.38 107 GLY A C 1
ATOM 857 O O . GLY A 1 107 ? -1.552 9.712 5.705 1.00 97.38 107 GLY A O 1
ATOM 858 N N . LYS A 1 108 ? -0.988 8.885 7.717 1.00 96.25 108 LYS A N 1
ATOM 859 C CA . LYS A 1 108 ? 0.466 8.974 7.501 1.00 96.25 108 LYS A CA 1
ATOM 860 C C . LYS A 1 108 ? 0.966 8.194 6.278 1.00 96.25 108 LYS A C 1
ATOM 862 O O . LYS A 1 108 ? 1.955 8.596 5.679 1.00 96.25 108 LYS A O 1
ATOM 867 N N . ALA A 1 109 ? 0.283 7.114 5.894 1.00 97.50 109 ALA A N 1
ATOM 868 C CA . ALA A 1 109 ? 0.645 6.343 4.709 1.00 97.50 109 ALA A CA 1
ATOM 869 C C . ALA A 1 109 ? 0.388 7.134 3.419 1.00 97.50 109 ALA A C 1
ATOM 871 O O . ALA A 1 109 ? 1.206 7.104 2.505 1.00 97.50 109 ALA A O 1
ATOM 872 N N . LEU A 1 110 ? -0.709 7.901 3.373 1.00 97.69 110 LEU A N 1
ATOM 873 C CA . LEU A 1 110 ? -0.996 8.806 2.260 1.00 97.69 110 LEU A CA 1
ATOM 874 C C . LEU A 1 110 ? 0.013 9.951 2.202 1.00 97.69 110 LEU A C 1
ATOM 876 O O . LEU A 1 110 ? 0.544 10.234 1.136 1.00 97.69 110 LEU A O 1
ATOM 880 N N . ALA A 1 111 ? 0.334 10.569 3.342 1.00 96.00 111 ALA A N 1
ATOM 881 C CA . ALA A 1 111 ? 1.331 11.642 3.391 1.00 96.00 111 ALA A CA 1
ATOM 882 C C . ALA A 1 111 ? 2.703 11.182 2.854 1.00 96.00 111 ALA A C 1
ATOM 884 O O . ALA A 1 111 ? 3.397 11.925 2.160 1.00 96.00 111 ALA A O 1
ATOM 885 N N . ALA A 1 112 ? 3.062 9.925 3.122 1.00 95.00 112 ALA A N 1
ATOM 886 C CA . ALA A 1 112 ? 4.310 9.314 2.685 1.00 95.00 112 ALA A CA 1
ATOM 887 C C . ALA A 1 112 ? 4.214 8.571 1.336 1.00 95.00 112 ALA A C 1
ATOM 889 O O . ALA A 1 112 ? 5.159 7.864 0.974 1.00 95.00 112 ALA A O 1
ATOM 890 N N . LEU A 1 113 ? 3.117 8.717 0.578 1.00 96.69 113 LEU A N 1
ATOM 891 C CA . LEU A 1 113 ? 2.902 7.982 -0.677 1.00 96.69 113 LEU A CA 1
ATOM 892 C C . LEU A 1 113 ? 4.023 8.223 -1.695 1.00 96.69 113 LEU A C 1
ATOM 894 O O . LEU A 1 113 ? 4.494 7.287 -2.329 1.00 96.69 113 LEU A O 1
ATOM 898 N N . HIS A 1 114 ? 4.506 9.460 -1.804 1.00 96.12 114 HIS A N 1
ATOM 899 C CA . HIS A 1 114 ? 5.594 9.818 -2.716 1.00 96.12 114 HIS A CA 1
ATOM 900 C C . HIS A 1 114 ? 6.862 8.965 -2.502 1.00 96.12 114 HIS A C 1
ATOM 902 O O . HIS A 1 114 ? 7.552 8.644 -3.464 1.00 96.12 114 HIS A O 1
ATOM 908 N N . GLY A 1 115 ? 7.136 8.528 -1.267 1.00 94.25 115 GLY A N 1
ATOM 909 C CA . GLY A 1 115 ? 8.328 7.743 -0.940 1.00 94.25 115 GLY A CA 1
ATOM 910 C C . GLY A 1 115 ? 8.354 6.344 -1.564 1.00 94.25 115 GLY A C 1
ATOM 911 O O . GLY A 1 115 ? 9.432 5.820 -1.835 1.00 94.25 115 GLY A O 1
ATOM 912 N N . VAL A 1 116 ? 7.192 5.732 -1.831 1.00 95.38 116 VAL A N 1
ATOM 913 C CA . VAL A 1 116 ? 7.136 4.386 -2.430 1.00 95.38 116 VAL A CA 1
ATOM 914 C C . VAL A 1 116 ? 7.361 4.416 -3.942 1.00 95.38 116 VAL A C 1
ATOM 916 O O . VAL A 1 116 ? 7.738 3.410 -4.535 1.00 95.38 116 VAL A O 1
ATOM 919 N N . MET A 1 117 ? 7.193 5.583 -4.570 1.00 96.75 117 MET A N 1
ATOM 920 C CA . MET A 1 117 ? 7.279 5.741 -6.022 1.00 96.75 117 MET A CA 1
ATOM 921 C C . MET A 1 117 ? 8.684 5.495 -6.581 1.00 96.75 117 MET A C 1
ATOM 923 O O . MET A 1 117 ? 8.802 5.192 -7.763 1.00 96.75 117 MET A O 1
ATOM 927 N N . HIS A 1 118 ? 9.731 5.547 -5.752 1.00 95.44 118 HIS A N 1
ATOM 928 C CA . HIS A 1 118 ? 11.094 5.183 -6.157 1.00 95.44 118 HIS A CA 1
ATOM 929 C C . HIS A 1 118 ? 11.221 3.718 -6.611 1.00 95.44 118 HIS A C 1
ATOM 931 O O . HIS A 1 118 ? 12.122 3.394 -7.373 1.00 95.44 118 HIS A O 1
ATOM 937 N N . ILE A 1 119 ? 10.279 2.833 -6.247 1.00 95.38 119 ILE A N 1
ATOM 938 C CA . ILE A 1 119 ? 10.218 1.466 -6.802 1.00 95.38 119 ILE A CA 1
ATOM 939 C C . ILE A 1 119 ? 10.119 1.485 -8.335 1.00 95.38 119 ILE A C 1
ATOM 941 O O . ILE A 1 119 ? 10.686 0.622 -9.001 1.00 95.38 119 ILE A O 1
ATOM 945 N N . GLN A 1 120 ? 9.458 2.495 -8.904 1.00 96.25 120 GLN A N 1
ATOM 946 C CA . GLN A 1 120 ? 9.319 2.632 -10.352 1.00 96.25 120 GLN A CA 1
ATOM 947 C C . GLN A 1 120 ? 10.664 2.899 -11.044 1.00 96.25 120 GLN A C 1
ATOM 949 O O . GLN A 1 120 ? 10.847 2.511 -12.195 1.00 96.25 120 GLN A O 1
ATOM 954 N N . GLU A 1 121 ? 11.626 3.525 -10.358 1.00 96.62 121 GLU A N 1
ATOM 955 C CA . GLU A 1 121 ? 12.975 3.745 -10.896 1.00 96.62 121 GLU A CA 1
ATOM 956 C C . GLU A 1 121 ? 13.704 2.407 -11.074 1.00 96.62 121 GLU A C 1
ATOM 958 O O . GLU A 1 121 ? 14.310 2.159 -12.120 1.00 96.62 121 GLU A O 1
ATOM 963 N N . ASP A 1 122 ? 13.570 1.513 -10.092 1.00 94.12 122 ASP A N 1
ATOM 964 C CA . ASP A 1 122 ? 14.119 0.161 -10.154 1.00 94.12 122 ASP A CA 1
ATOM 965 C C . ASP A 1 122 ? 13.420 -0.699 -11.221 1.00 94.12 122 ASP A C 1
ATOM 967 O O . ASP A 1 122 ? 14.087 -1.437 -11.947 1.00 94.12 122 ASP A O 1
ATOM 971 N N . GLU A 1 123 ? 12.094 -0.600 -11.352 1.00 94.12 123 GLU A N 1
ATOM 972 C CA . GLU A 1 123 ? 11.335 -1.308 -12.395 1.00 94.12 123 GLU A CA 1
ATOM 973 C C . GLU A 1 123 ? 11.773 -0.889 -13.801 1.00 94.12 123 GLU A C 1
ATOM 975 O O . GLU A 1 123 ? 12.096 -1.736 -14.637 1.00 94.12 123 GLU A O 1
ATOM 980 N N . LEU A 1 124 ? 11.853 0.419 -14.059 1.00 96.00 124 LEU A N 1
ATOM 981 C CA . LEU A 1 124 ? 12.368 0.942 -15.325 1.00 96.00 124 LEU A CA 1
ATOM 982 C C . LEU A 1 124 ? 13.795 0.455 -15.576 1.00 96.00 124 LEU A C 1
ATOM 984 O O . LEU A 1 124 ? 14.136 0.088 -16.705 1.00 96.00 124 LEU A O 1
ATOM 988 N N . HIS A 1 125 ? 14.620 0.415 -14.529 1.00 95.25 125 HIS A N 1
ATOM 989 C CA . HIS A 1 125 ? 15.983 -0.069 -14.651 1.00 95.25 125 HIS A CA 1
ATOM 990 C C . HIS A 1 125 ? 16.057 -1.538 -15.076 1.00 95.25 125 HIS A C 1
ATOM 992 O O . HIS A 1 125 ? 16.830 -1.888 -15.971 1.00 95.25 125 HIS A O 1
ATOM 998 N N . GLN A 1 126 ? 15.203 -2.387 -14.509 1.00 91.31 126 GLN A N 1
ATOM 999 C CA . GLN A 1 126 ? 15.098 -3.797 -14.895 1.00 91.31 126 GLN A CA 1
ATOM 1000 C C . GLN A 1 126 ? 14.601 -3.994 -16.326 1.00 91.31 126 GLN A C 1
ATOM 1002 O O . GLN A 1 126 ? 15.013 -4.942 -16.992 1.00 91.31 126 GLN A O 1
ATOM 1007 N N . LEU A 1 127 ? 13.775 -3.073 -16.823 1.00 94.44 127 LEU A N 1
ATOM 1008 C CA . LEU A 1 127 ? 13.325 -3.039 -18.216 1.00 94.44 127 LEU A CA 1
ATOM 1009 C C . LEU A 1 127 ? 14.382 -2.465 -19.182 1.00 94.44 127 LEU A C 1
ATOM 1011 O O . LEU A 1 127 ? 14.115 -2.318 -20.375 1.00 94.44 127 LEU A O 1
ATOM 1015 N N . GLY A 1 128 ? 15.592 -2.167 -18.697 1.00 96.56 128 GLY A N 1
ATOM 1016 C CA . GLY A 1 128 ? 16.737 -1.754 -19.511 1.00 96.56 128 GLY A CA 1
ATOM 1017 C C . GLY A 1 128 ? 16.966 -0.245 -19.583 1.00 96.56 128 GLY A C 1
ATOM 1018 O O . GLY A 1 128 ? 17.839 0.203 -20.330 1.00 96.56 128 GLY A O 1
ATOM 1019 N N . VAL A 1 129 ? 16.228 0.558 -18.812 1.00 97.88 129 VAL A N 1
ATOM 1020 C CA . VAL A 1 129 ? 16.479 2.002 -18.711 1.00 97.88 129 VAL A CA 1
ATOM 1021 C C . VAL A 1 129 ? 17.705 2.244 -17.810 1.00 97.88 129 VAL A C 1
ATOM 1023 O O . VAL A 1 129 ? 17.811 1.664 -16.731 1.00 97.88 129 VAL A O 1
ATOM 1026 N N . PRO A 1 130 ? 18.679 3.088 -18.187 1.00 97.88 130 PRO A N 1
ATOM 1027 C CA . PRO A 1 130 ? 19.754 3.461 -17.267 1.00 97.88 130 PRO A CA 1
ATOM 1028 C C . PRO A 1 130 ? 19.196 4.119 -15.995 1.00 97.88 130 PRO A C 1
ATOM 1030 O O . PRO A 1 130 ? 18.334 4.991 -16.092 1.00 97.88 130 PRO A O 1
ATOM 1033 N N . ILE A 1 131 ? 19.689 3.734 -14.810 1.00 95.75 131 ILE A N 1
ATOM 1034 C CA . ILE A 1 131 ? 19.099 4.166 -13.527 1.00 95.75 131 ILE A CA 1
ATOM 1035 C C . ILE A 1 131 ? 19.024 5.693 -13.383 1.00 95.75 131 ILE A C 1
ATOM 1037 O O . ILE A 1 131 ? 17.987 6.226 -13.012 1.00 95.75 131 ILE A O 1
ATOM 1041 N N . ASN A 1 132 ? 20.056 6.419 -13.817 1.00 97.94 132 ASN A N 1
ATOM 1042 C CA . ASN A 1 132 ? 20.078 7.883 -13.791 1.00 97.94 132 ASN A CA 1
ATOM 1043 C C . ASN A 1 132 ? 19.000 8.526 -14.689 1.00 97.94 132 ASN A C 1
ATOM 1045 O O . ASN A 1 132 ? 18.561 9.646 -14.434 1.00 97.94 132 ASN A O 1
ATOM 1049 N N . VAL A 1 133 ? 18.590 7.841 -15.763 1.00 98.19 133 VAL A N 1
ATOM 1050 C CA . VAL A 1 133 ? 17.483 8.275 -16.626 1.00 98.19 133 VAL A CA 1
ATOM 1051 C C . VAL A 1 133 ? 16.149 7.971 -15.950 1.00 98.19 133 VAL A C 1
ATOM 1053 O O . VAL A 1 133 ? 15.273 8.829 -15.962 1.00 98.19 133 VAL A O 1
ATOM 1056 N N . ALA A 1 134 ? 16.003 6.797 -15.332 1.00 97.69 134 ALA A N 1
ATOM 1057 C CA . ALA A 1 134 ? 14.798 6.425 -14.593 1.00 97.69 134 ALA A CA 1
ATOM 1058 C C . ALA A 1 134 ? 14.519 7.393 -13.426 1.00 97.69 134 ALA A C 1
ATOM 1060 O O . ALA A 1 134 ? 13.419 7.937 -13.337 1.00 97.69 134 ALA A O 1
ATOM 1061 N N . GLU A 1 135 ? 15.539 7.701 -12.620 1.00 97.62 135 GLU A N 1
ATOM 1062 C CA . GLU A 1 135 ? 15.482 8.711 -11.552 1.00 97.62 135 GLU A CA 1
ATOM 1063 C C . GLU A 1 135 ? 15.109 10.094 -12.108 1.00 97.62 135 GLU A C 1
ATOM 1065 O O . GLU A 1 135 ? 14.224 10.774 -11.588 1.00 97.62 135 GLU A O 1
ATOM 1070 N N . GLY A 1 136 ? 15.726 10.504 -13.224 1.00 97.94 136 GLY A N 1
ATOM 1071 C CA . GLY A 1 136 ? 15.410 11.771 -13.886 1.00 97.94 136 GLY A CA 1
ATOM 1072 C C . GLY A 1 136 ? 13.960 11.866 -14.378 1.00 97.94 136 GLY A C 1
ATOM 1073 O O . GLY A 1 136 ? 13.342 12.927 -14.265 1.00 97.94 136 GLY A O 1
ATOM 1074 N N . LEU A 1 137 ? 13.400 10.767 -14.897 1.00 96.88 137 LEU A N 1
ATOM 1075 C CA . LEU A 1 137 ? 12.001 10.684 -15.335 1.00 96.88 137 LEU A CA 1
ATOM 1076 C C . LEU A 1 137 ? 11.031 10.748 -14.148 1.00 96.88 137 LEU A C 1
ATOM 1078 O O . LEU A 1 137 ? 10.009 11.436 -14.222 1.00 96.88 137 LEU A O 1
ATOM 1082 N N . MET A 1 138 ? 11.352 10.056 -13.054 1.00 98.00 138 MET A N 1
ATOM 1083 C CA . MET A 1 138 ? 10.472 9.949 -11.892 1.00 98.00 138 MET A CA 1
ATOM 1084 C C . MET A 1 138 ? 10.525 11.175 -10.979 1.00 98.00 138 MET A C 1
ATOM 1086 O O . MET A 1 138 ? 9.488 11.544 -10.423 1.00 98.00 138 MET A O 1
ATOM 1090 N N . ALA A 1 139 ? 11.662 11.871 -10.881 1.00 97.88 139 ALA A N 1
ATOM 1091 C CA . ALA A 1 139 ? 11.859 12.996 -9.963 1.00 97.88 139 ALA A CA 1
ATOM 1092 C C . ALA A 1 139 ? 10.757 14.067 -10.056 1.00 97.88 139 ALA A C 1
ATOM 1094 O O . ALA A 1 139 ? 10.210 14.502 -9.040 1.00 97.88 139 ALA A O 1
ATOM 1095 N N . GLY A 1 140 ? 10.381 14.470 -11.277 1.00 97.56 140 GLY A N 1
ATOM 1096 C CA . GLY A 1 140 ? 9.325 15.465 -11.488 1.00 97.56 140 GLY A CA 1
ATOM 1097 C C . GLY A 1 140 ? 7.961 14.994 -10.979 1.00 97.56 140 GLY A C 1
ATOM 1098 O O . GLY A 1 140 ? 7.249 15.752 -10.315 1.00 97.56 140 GLY A O 1
ATOM 1099 N N . ARG A 1 141 ? 7.624 13.726 -11.245 1.00 97.19 141 ARG A N 1
ATOM 1100 C CA . ARG A 1 141 ? 6.349 13.117 -10.858 1.00 97.19 141 ARG A CA 1
ATOM 1101 C C . ARG A 1 141 ? 6.266 12.868 -9.351 1.00 97.19 141 ARG A C 1
ATOM 1103 O O . ARG A 1 141 ? 5.231 13.155 -8.755 1.00 97.19 141 ARG A O 1
ATOM 1110 N N . ILE A 1 142 ? 7.346 12.402 -8.727 1.00 97.81 142 ILE A N 1
ATOM 1111 C CA . ILE A 1 142 ? 7.438 12.213 -7.271 1.00 97.81 142 ILE A CA 1
ATOM 1112 C C . ILE A 1 142 ? 7.229 13.550 -6.556 1.00 97.81 142 ILE A C 1
ATOM 1114 O O . ILE A 1 142 ? 6.369 13.659 -5.681 1.00 97.81 142 ILE A O 1
ATOM 1118 N N . ALA A 1 143 ? 7.932 14.596 -6.996 1.00 98.00 143 ALA A N 1
ATOM 1119 C CA . ALA A 1 143 ? 7.843 15.916 -6.384 1.00 98.00 143 ALA A CA 1
ATOM 1120 C C . ALA A 1 143 ? 6.466 16.582 -6.595 1.00 98.00 143 ALA A C 1
ATOM 1122 O O . ALA A 1 143 ? 5.999 17.347 -5.749 1.00 98.00 143 ALA A O 1
ATOM 1123 N N . GLU A 1 144 ? 5.796 16.319 -7.724 1.00 97.69 144 GLU A N 1
ATOM 1124 C CA . GLU A 1 144 ? 4.403 16.732 -7.947 1.00 97.69 144 GLU A CA 1
ATOM 1125 C C . GLU A 1 144 ? 3.461 16.086 -6.922 1.00 97.69 144 GLU A C 1
ATOM 1127 O O . GLU A 1 144 ? 2.668 16.794 -6.297 1.00 97.69 144 GLU A O 1
ATOM 1132 N N . ILE A 1 145 ? 3.560 14.766 -6.733 1.00 96.81 145 ILE A N 1
ATOM 1133 C CA . ILE A 1 145 ? 2.718 14.025 -5.787 1.00 96.81 145 ILE A CA 1
ATOM 1134 C C . ILE A 1 145 ? 2.969 14.482 -4.351 1.00 96.81 145 ILE A C 1
ATOM 1136 O O . ILE A 1 145 ? 2.007 14.775 -3.644 1.00 96.81 145 ILE A O 1
ATOM 1140 N N . GLU A 1 146 ? 4.230 14.623 -3.944 1.00 96.94 146 GLU A N 1
ATOM 1141 C CA . GLU A 1 146 ? 4.596 15.141 -2.622 1.00 96.94 146 GLU A CA 1
ATOM 1142 C C . GLU A 1 146 ? 3.905 16.487 -2.343 1.00 96.94 146 GLU A C 1
ATOM 1144 O O . GLU A 1 146 ? 3.135 16.614 -1.387 1.00 96.94 146 GLU A O 1
ATOM 1149 N N . ARG A 1 147 ? 4.085 17.475 -3.232 1.00 97.50 147 ARG A N 1
ATOM 1150 C CA . ARG A 1 147 ? 3.481 18.810 -3.079 1.00 97.50 147 ARG A CA 1
ATOM 1151 C C . ARG A 1 147 ? 1.958 18.792 -3.129 1.00 97.50 147 ARG A C 1
ATOM 1153 O O . ARG A 1 147 ? 1.320 19.598 -2.455 1.00 97.50 147 ARG A O 1
ATOM 1160 N N . ARG A 1 148 ? 1.367 17.909 -3.938 1.00 96.62 148 ARG A N 1
ATOM 1161 C CA . ARG A 1 148 ? -0.091 17.776 -4.048 1.00 96.62 148 ARG A CA 1
ATOM 1162 C C . ARG A 1 148 ? -0.704 17.233 -2.761 1.00 96.62 148 ARG A C 1
ATOM 1164 O O . ARG A 1 148 ? -1.818 17.629 -2.424 1.00 96.62 148 ARG A O 1
ATOM 1171 N N . LEU A 1 149 ? -0.003 16.335 -2.075 1.00 94.69 149 LEU A N 1
ATOM 1172 C CA . LEU A 1 149 ? -0.493 15.704 -0.855 1.00 94.69 149 LEU A CA 1
ATOM 1173 C C . LEU A 1 149 ? -0.249 16.582 0.372 1.00 94.69 149 LEU A C 1
ATOM 1175 O O . LEU A 1 149 ? -1.161 16.716 1.174 1.00 94.69 149 LEU A O 1
ATOM 1179 N N . MET A 1 150 ? 0.880 17.293 0.460 1.00 93.25 150 MET A N 1
ATOM 1180 C CA . MET A 1 150 ? 1.220 18.187 1.584 1.00 93.25 150 MET A CA 1
ATOM 1181 C C . MET A 1 150 ? 0.052 18.983 2.218 1.00 93.25 150 MET A C 1
ATOM 1183 O O . MET A 1 150 ? -0.066 18.949 3.444 1.00 93.25 150 MET A O 1
ATOM 1187 N N . PRO A 1 151 ? -0.817 19.693 1.464 1.00 96.31 151 PRO A N 1
ATOM 1188 C CA . PRO A 1 151 ? -1.893 20.497 2.054 1.00 96.31 151 PRO A CA 1
ATOM 1189 C C . PRO A 1 151 ? -3.167 19.706 2.401 1.00 96.31 151 PRO A C 1
ATOM 1191 O O . PRO A 1 151 ? -4.112 20.278 2.946 1.00 96.31 151 PRO A O 1
ATOM 1194 N N . VAL A 1 152 ? -3.252 18.423 2.044 1.00 95.69 152 VAL A N 1
ATOM 1195 C CA . VAL A 1 152 ? -4.454 17.606 2.246 1.00 95.69 152 VAL A CA 1
ATOM 1196 C C . VAL A 1 152 ? -4.627 17.287 3.731 1.00 95.69 152 VAL A C 1
ATOM 1198 O O . VAL A 1 152 ? -3.668 17.081 4.471 1.00 95.69 152 VAL A O 1
ATOM 1201 N N . ASN A 1 153 ? -5.872 17.189 4.196 1.00 96.81 153 ASN A N 1
ATOM 1202 C CA . ASN A 1 153 ? -6.139 16.589 5.499 1.00 96.81 153 ASN A CA 1
ATOM 1203 C C . ASN A 1 153 ? -6.120 15.057 5.379 1.00 96.81 153 ASN A C 1
ATOM 1205 O O . ASN A 1 153 ? -7.157 14.417 5.200 1.00 96.81 153 ASN A O 1
ATOM 1209 N N . HIS A 1 154 ? -4.921 14.486 5.466 1.00 96.75 154 HIS A N 1
ATOM 1210 C CA . HIS A 1 154 ? -4.673 13.053 5.324 1.00 96.75 154 HIS A CA 1
ATOM 1211 C C . HIS A 1 154 ? -5.378 12.206 6.394 1.00 96.75 154 HIS A C 1
ATOM 1213 O O . HIS A 1 154 ? -5.682 11.041 6.149 1.00 96.75 154 HIS A O 1
ATOM 1219 N N . ASN A 1 155 ? -5.626 12.762 7.586 1.00 97.69 155 ASN A N 1
ATOM 1220 C CA . ASN A 1 155 ? -5.984 11.973 8.767 1.00 97.69 155 ASN A CA 1
ATOM 1221 C C . ASN A 1 155 ? -7.492 11.793 8.978 1.00 97.69 155 ASN A C 1
ATOM 1223 O O . ASN A 1 155 ? -7.882 11.048 9.867 1.00 97.69 155 ASN A O 1
ATOM 1227 N N . ARG A 1 156 ? -8.347 12.396 8.138 1.00 98.00 156 ARG A N 1
ATOM 1228 C CA . ARG A 1 156 ? -9.817 12.407 8.308 1.00 98.00 156 ARG A CA 1
ATOM 1229 C C . ARG A 1 156 ? -10.422 11.033 8.608 1.00 98.00 156 ARG A C 1
ATOM 1231 O O . ARG A 1 156 ? -11.207 10.907 9.542 1.00 98.00 156 ARG A O 1
ATOM 1238 N N . ALA A 1 157 ? -10.077 10.022 7.809 1.00 98.12 157 ALA A N 1
ATOM 1239 C CA . ALA A 1 157 ? -10.596 8.665 7.981 1.00 98.12 157 ALA A CA 1
ATOM 1240 C C . ALA A 1 157 ? -10.028 7.986 9.239 1.00 98.12 157 ALA A C 1
ATOM 1242 O O . ALA A 1 157 ? -10.757 7.297 9.945 1.00 98.12 157 ALA A O 1
ATOM 1243 N N . VAL A 1 158 ? -8.751 8.233 9.551 1.00 98.62 158 VAL A N 1
ATOM 1244 C CA . VAL A 1 158 ? -8.080 7.702 10.747 1.00 98.62 158 VAL A CA 1
ATOM 1245 C C . VAL A 1 158 ? -8.681 8.297 12.019 1.00 98.62 158 VAL A C 1
ATOM 1247 O O . VAL A 1 158 ? -8.977 7.556 12.949 1.00 98.62 158 VAL A O 1
ATOM 1250 N N . ASP A 1 159 ? -8.927 9.608 12.043 1.00 98.69 159 ASP A N 1
ATOM 1251 C CA . ASP A 1 159 ? -9.548 10.298 13.176 1.00 98.69 159 ASP A CA 1
ATOM 1252 C C . ASP A 1 159 ? -10.991 9.827 13.393 1.00 98.69 159 ASP A C 1
ATOM 1254 O O . ASP A 1 159 ? -11.393 9.567 14.525 1.00 98.69 159 ASP A O 1
ATOM 1258 N N . ALA A 1 160 ? -11.769 9.656 12.317 1.00 98.62 160 ALA A N 1
ATOM 1259 C CA . ALA A 1 160 ? -13.121 9.104 12.407 1.00 98.62 160 ALA A CA 1
ATOM 1260 C C . ALA A 1 160 ? -13.114 7.671 12.967 1.00 98.62 160 ALA A C 1
ATOM 1262 O O . ALA A 1 160 ? -13.887 7.358 13.872 1.00 98.62 160 ALA A O 1
ATOM 1263 N N . ALA A 1 161 ? -12.209 6.824 12.470 1.00 98.62 161 ALA A N 1
ATOM 1264 C CA . ALA A 1 161 ? -12.036 5.458 12.954 1.00 98.62 161 ALA A CA 1
ATOM 1265 C C . ALA A 1 161 ? -11.624 5.438 14.436 1.00 98.62 161 ALA A C 1
ATOM 1267 O O . ALA A 1 161 ? -12.161 4.653 15.217 1.00 98.62 161 ALA A O 1
ATOM 1268 N N . ALA A 1 162 ? -10.753 6.365 14.845 1.00 98.62 162 ALA A N 1
ATOM 1269 C CA . ALA A 1 162 ? -10.322 6.510 16.228 1.00 98.62 162 ALA A CA 1
ATOM 1270 C C . ALA A 1 162 ? -11.451 6.927 17.175 1.00 98.62 162 ALA A C 1
ATOM 1272 O O . ALA A 1 162 ? -11.577 6.366 18.263 1.00 98.62 162 ALA A O 1
ATOM 1273 N N . LEU A 1 163 ? -12.292 7.878 16.760 1.00 98.62 163 LEU A N 1
ATOM 1274 C CA . LEU A 1 163 ? -13.448 8.329 17.540 1.00 98.62 163 LEU A CA 1
ATOM 1275 C C . LEU A 1 163 ? -14.492 7.224 17.738 1.00 98.62 163 LEU A C 1
ATOM 1277 O O . LEU A 1 163 ? -15.136 7.178 18.783 1.00 98.62 163 LEU A O 1
ATOM 1281 N N . LEU A 1 164 ? -14.639 6.337 16.754 1.00 98.31 164 LEU A N 1
ATOM 1282 C CA . LEU A 1 164 ? -15.561 5.200 16.803 1.00 98.31 164 LEU A CA 1
ATOM 1283 C C . LEU A 1 164 ? -14.936 3.937 17.413 1.00 98.31 164 LEU A C 1
ATOM 1285 O O . LEU A 1 164 ? -15.622 2.936 17.590 1.00 98.31 164 LEU A O 1
ATOM 1289 N N . GLY A 1 165 ? -13.642 3.961 17.744 1.00 97.94 165 GLY A N 1
ATOM 1290 C CA . GLY A 1 165 ? -12.942 2.798 18.288 1.00 97.94 165 GLY A CA 1
ATOM 1291 C C . GLY A 1 165 ? -12.801 1.641 17.292 1.00 97.94 165 GLY A C 1
ATOM 1292 O O . GLY A 1 165 ? -12.720 0.488 17.710 1.00 97.94 165 GLY A O 1
ATOM 1293 N N . ILE A 1 166 ? -12.767 1.928 15.987 1.00 98.38 166 ILE A N 1
ATOM 1294 C CA . ILE A 1 166 ? -12.662 0.926 14.918 1.00 98.38 166 ILE A CA 1
ATOM 1295 C C . ILE A 1 166 ? -11.219 0.895 14.400 1.00 98.38 166 ILE A C 1
ATOM 1297 O O . ILE A 1 166 ? -10.779 1.872 13.796 1.00 98.38 166 ILE A O 1
ATOM 1301 N N . PRO A 1 167 ? -10.459 -0.199 14.584 1.00 98.69 167 PRO A N 1
ATOM 1302 C CA . PRO A 1 167 ? -9.118 -0.324 14.021 1.00 98.69 167 PRO A CA 1
ATOM 1303 C C . PRO A 1 167 ? -9.092 -0.152 12.500 1.00 98.69 167 PRO A C 1
ATOM 1305 O O . PRO A 1 167 ? -9.973 -0.643 11.790 1.00 98.69 167 PRO A O 1
ATOM 1308 N N . LEU A 1 168 ? -8.045 0.504 12.000 1.00 98.81 168 LEU A N 1
ATOM 1309 C CA . LEU A 1 168 ? -7.868 0.827 10.586 1.00 98.81 168 LEU A CA 1
ATOM 1310 C C . LEU A 1 168 ? -6.419 0.586 10.157 1.00 98.81 168 LEU A C 1
ATOM 1312 O O . LEU A 1 168 ? -5.470 1.058 10.791 1.00 98.81 168 LEU A O 1
ATOM 1316 N N . MET A 1 169 ? -6.248 -0.097 9.031 1.00 98.69 169 MET A N 1
ATOM 1317 C CA . MET A 1 169 ? -4.967 -0.215 8.335 1.00 98.69 169 MET A CA 1
ATOM 1318 C C . MET A 1 169 ? -5.144 -0.030 6.828 1.00 98.69 169 MET A C 1
ATOM 1320 O O . MET A 1 169 ? -6.248 -0.176 6.307 1.00 98.69 169 MET A O 1
ATOM 1324 N N . CYS A 1 170 ? -4.053 0.259 6.123 1.00 98.50 170 CYS A N 1
ATOM 1325 C CA . CYS A 1 170 ? -4.019 0.252 4.664 1.00 98.50 170 CYS A CA 1
ATOM 1326 C C . CYS A 1 170 ? -2.948 -0.703 4.130 1.00 98.50 170 CYS A C 1
ATOM 1328 O O . CYS A 1 170 ? -1.891 -0.856 4.750 1.00 98.50 170 CYS A O 1
ATOM 1330 N N . VAL A 1 171 ? -3.227 -1.339 2.991 1.00 98.69 171 VAL A N 1
ATOM 1331 C CA . VAL A 1 171 ? -2.308 -2.226 2.263 1.00 98.69 171 VAL A CA 1
ATOM 1332 C C . VAL A 1 171 ? -2.371 -1.879 0.779 1.00 98.69 171 VAL A C 1
ATOM 1334 O O . VAL A 1 171 ? -3.293 -2.297 0.077 1.00 98.69 171 VAL A O 1
ATOM 1337 N N . HIS A 1 172 ? -1.376 -1.124 0.319 1.00 98.69 172 HIS A N 1
ATOM 1338 C CA . HIS A 1 172 ? -1.314 -0.609 -1.046 1.00 98.69 172 HIS A CA 1
ATOM 1339 C C . HIS A 1 172 ? -0.260 -1.369 -1.861 1.00 98.69 172 HIS A C 1
ATOM 1341 O O . HIS A 1 172 ? -0.558 -2.483 -2.293 1.00 98.69 172 HIS A O 1
ATOM 1347 N N . THR A 1 173 ? 0.987 -0.882 -1.955 1.00 98.50 173 THR A N 1
ATOM 1348 C CA . THR A 1 173 ? 2.051 -1.511 -2.770 1.00 98.50 173 THR A CA 1
ATOM 1349 C C . THR A 1 173 ? 2.183 -3.035 -2.599 1.00 98.50 173 THR A C 1
ATOM 1351 O O . THR A 1 173 ? 2.341 -3.728 -3.600 1.00 98.50 173 THR A O 1
ATOM 1354 N N . PRO A 1 174 ? 2.073 -3.641 -1.395 1.00 98.56 174 PRO A N 1
ATOM 1355 C CA . PRO A 1 174 ? 2.103 -5.099 -1.280 1.00 98.56 174 PRO A CA 1
ATOM 1356 C C . PRO A 1 174 ? 1.010 -5.830 -2.066 1.00 98.56 174 PRO A C 1
ATOM 1358 O O . PRO A 1 174 ? 1.259 -6.931 -2.552 1.00 98.56 174 PRO A O 1
ATOM 1361 N N . ALA A 1 175 ? -0.193 -5.257 -2.157 1.00 98.38 175 ALA A N 1
ATOM 1362 C CA . ALA A 1 175 ? -1.278 -5.804 -2.964 1.00 98.38 175 ALA A CA 1
ATOM 1363 C C . ALA A 1 175 ? -0.994 -5.611 -4.461 1.00 98.38 175 ALA A C 1
ATOM 1365 O O . ALA A 1 175 ? -1.142 -6.564 -5.225 1.00 98.38 175 ALA A O 1
ATOM 1366 N N . ASP A 1 176 ? -0.498 -4.437 -4.856 1.00 98.38 176 ASP A N 1
ATOM 1367 C CA . ASP A 1 176 ? -0.181 -4.124 -6.256 1.00 98.38 176 ASP A CA 1
ATOM 1368 C C . ASP A 1 176 ? 0.950 -4.993 -6.800 1.00 98.38 176 ASP A C 1
ATOM 1370 O O . ASP A 1 176 ? 0.830 -5.545 -7.892 1.00 98.38 176 ASP A O 1
ATOM 1374 N N . ASN A 1 177 ? 1.990 -5.234 -6.000 1.00 97.94 177 ASN A N 1
ATOM 1375 C CA . ASN A 1 177 ? 3.076 -6.148 -6.351 1.00 97.94 177 ASN A CA 1
ATOM 1376 C C . ASN A 1 177 ? 2.550 -7.560 -6.664 1.00 97.94 177 ASN A C 1
ATOM 1378 O O . ASN A 1 177 ? 3.034 -8.218 -7.581 1.00 97.94 177 ASN A O 1
ATOM 1382 N N . LEU A 1 178 ? 1.538 -8.043 -5.928 1.00 98.50 178 LEU A N 1
ATOM 1383 C CA . LEU A 1 178 ? 0.932 -9.352 -6.200 1.00 98.50 178 LEU A CA 1
ATOM 1384 C C . LEU A 1 178 ? 0.152 -9.361 -7.519 1.00 98.50 178 LEU A C 1
ATOM 1386 O O . LEU A 1 178 ? 0.169 -10.371 -8.225 1.00 98.50 178 LEU A O 1
ATOM 1390 N N . VAL A 1 179 ? -0.527 -8.258 -7.850 1.00 97.81 179 VAL A N 1
ATOM 1391 C CA . VAL A 1 179 ? -1.219 -8.099 -9.137 1.00 97.81 179 VAL A CA 1
ATOM 1392 C C . VAL A 1 179 ? -0.203 -8.055 -10.275 1.00 97.81 179 VAL A C 1
ATOM 1394 O O . VAL A 1 179 ? -0.367 -8.776 -11.259 1.00 97.81 179 VAL A O 1
ATOM 1397 N N . GLN A 1 180 ? 0.868 -7.276 -10.127 1.00 96.81 180 GLN A N 1
ATOM 1398 C CA . GLN A 1 180 ? 1.941 -7.170 -11.111 1.00 96.81 180 GLN A CA 1
ATOM 1399 C C . GLN A 1 180 ? 2.634 -8.517 -11.345 1.00 96.81 180 GLN A C 1
ATOM 1401 O O . GLN A 1 180 ? 2.739 -8.944 -12.492 1.00 96.81 180 GLN A O 1
ATOM 1406 N N . ASP A 1 181 ? 3.030 -9.238 -10.288 1.00 97.31 181 ASP A N 1
ATOM 1407 C CA . ASP A 1 181 ? 3.611 -10.586 -10.406 1.00 97.31 181 ASP A CA 1
ATOM 1408 C C . ASP A 1 181 ? 2.663 -11.556 -11.125 1.00 97.31 181 ASP A C 1
ATOM 1410 O O . ASP A 1 181 ? 3.080 -12.305 -12.014 1.00 97.31 181 ASP A O 1
ATOM 1414 N N . PHE A 1 182 ? 1.375 -11.539 -10.768 1.00 98.38 182 PHE A N 1
ATOM 1415 C CA . PHE A 1 182 ? 0.377 -12.372 -11.431 1.00 98.38 182 PHE A CA 1
ATOM 1416 C C . PHE A 1 182 ? 0.276 -12.050 -12.926 1.00 98.38 182 PHE A C 1
ATOM 1418 O O . PHE A 1 182 ? 0.319 -12.975 -13.741 1.00 98.38 182 PHE A O 1
ATOM 1425 N N . LEU A 1 183 ? 0.158 -10.768 -13.287 1.00 98.00 183 LEU A N 1
ATOM 1426 C CA . LEU A 1 183 ? 0.020 -10.332 -14.676 1.00 98.00 183 LEU A CA 1
ATOM 1427 C C . LEU A 1 183 ? 1.282 -10.613 -15.492 1.00 98.00 183 LEU A C 1
ATOM 1429 O O . LEU A 1 183 ? 1.159 -11.129 -16.599 1.00 98.00 183 LEU A O 1
ATOM 1433 N N . ASN A 1 184 ? 2.472 -10.371 -14.938 1.00 96.06 184 ASN A N 1
ATOM 1434 C CA . ASN A 1 184 ? 3.740 -10.691 -15.594 1.00 96.06 184 ASN A CA 1
ATOM 1435 C C . ASN A 1 184 ? 3.806 -12.184 -15.936 1.00 96.06 184 ASN A C 1
ATOM 1437 O O . ASN A 1 184 ? 3.912 -12.545 -17.105 1.00 96.06 184 ASN A O 1
ATOM 1441 N N . ARG A 1 185 ? 3.592 -13.068 -14.950 1.00 97.50 185 ARG A N 1
ATOM 1442 C CA . ARG A 1 185 ? 3.576 -14.525 -15.187 1.00 97.50 185 ARG A CA 1
ATOM 1443 C C . ARG A 1 185 ? 2.478 -14.956 -16.158 1.00 97.50 185 ARG A C 1
ATOM 1445 O O . ARG A 1 185 ? 2.645 -15.933 -16.890 1.00 97.50 185 ARG A O 1
ATOM 1452 N N . TYR A 1 186 ? 1.334 -14.277 -16.132 1.00 98.25 186 TYR A N 1
ATOM 1453 C CA . TYR A 1 186 ? 0.226 -14.563 -17.033 1.00 98.25 186 TYR A CA 1
ATOM 1454 C C . TYR A 1 186 ? 0.566 -14.190 -18.479 1.00 98.25 186 TYR A C 1
ATOM 1456 O O . TYR A 1 186 ? 0.293 -14.982 -19.381 1.00 98.25 186 TYR A O 1
ATOM 1464 N N . PHE A 1 187 ? 1.195 -13.039 -18.712 1.00 97.88 187 PHE A N 1
ATOM 1465 C CA . PHE A 1 187 ? 1.608 -12.626 -20.050 1.00 97.88 187 PHE A CA 1
ATOM 1466 C C . PHE A 1 187 ? 2.816 -13.411 -20.555 1.00 97.88 187 PHE A C 1
ATOM 1468 O O . PHE A 1 187 ? 2.761 -13.877 -21.689 1.00 97.88 187 PHE A O 1
ATOM 1475 N N . ASP A 1 188 ? 3.819 -13.681 -19.718 1.00 96.75 188 ASP A N 1
ATOM 1476 C CA . ASP A 1 188 ? 4.979 -14.510 -20.082 1.00 96.75 188 ASP A CA 1
ATOM 1477 C C . ASP A 1 188 ? 4.558 -15.900 -20.569 1.00 96.75 188 ASP A C 1
ATOM 1479 O O . ASP A 1 188 ? 5.131 -16.450 -21.503 1.00 96.75 188 ASP A O 1
ATOM 1483 N N . LYS A 1 189 ? 3.517 -16.476 -19.958 1.00 98.00 189 LYS A N 1
ATOM 1484 C CA . LYS A 1 189 ? 2.985 -17.784 -20.357 1.00 98.00 189 LYS A CA 1
ATOM 1485 C C . LYS A 1 189 ? 2.255 -17.759 -21.705 1.00 98.00 189 LYS A C 1
ATOM 1487 O O . LYS A 1 189 ? 2.187 -18.793 -22.366 1.00 98.00 189 LYS A O 1
ATOM 1492 N N . ASN A 1 190 ? 1.621 -16.641 -22.050 1.00 98.00 190 ASN A N 1
ATOM 1493 C CA . ASN A 1 190 ? 0.770 -16.534 -23.239 1.00 98.00 190 ASN A CA 1
ATOM 1494 C C . ASN A 1 190 ? 1.459 -15.824 -24.414 1.00 98.00 190 ASN A C 1
ATOM 1496 O O . ASN A 1 190 ? 0.894 -15.819 -25.503 1.00 98.00 190 ASN A O 1
ATOM 1500 N N . GLU A 1 191 ? 2.625 -15.216 -24.182 1.00 97.44 191 GLU A N 1
ATOM 1501 C CA . GLU A 1 191 ? 3.480 -14.555 -25.176 1.00 97.44 191 GLU A CA 1
ATOM 1502 C C . GLU A 1 191 ? 2.696 -13.664 -26.169 1.00 97.44 191 GLU A C 1
ATOM 1504 O O . GLU A 1 191 ? 2.802 -13.840 -27.385 1.00 97.44 191 GLU A O 1
ATOM 1509 N N . PRO A 1 192 ? 1.854 -12.716 -25.699 1.00 97.69 192 PRO A N 1
ATOM 1510 C CA . PRO A 1 192 ? 1.063 -11.889 -26.602 1.00 97.69 192 PRO A CA 1
ATOM 1511 C C . PRO A 1 192 ? 1.954 -10.949 -27.425 1.00 97.69 192 PRO A C 1
ATOM 1513 O O . PRO A 1 192 ? 2.705 -10.147 -26.875 1.00 97.69 192 PRO A O 1
ATOM 1516 N N . GLU A 1 193 ? 1.805 -10.973 -28.750 1.00 97.56 193 GLU A N 1
ATOM 1517 C CA . GLU A 1 193 ? 2.590 -10.110 -29.647 1.00 97.56 193 GLU A CA 1
ATOM 1518 C C . GLU A 1 193 ? 1.971 -8.720 -29.858 1.00 97.56 193 GLU A C 1
ATOM 1520 O O . GLU A 1 193 ? 2.673 -7.754 -30.164 1.00 97.56 193 GLU A O 1
ATOM 1525 N N . ARG A 1 194 ? 0.640 -8.598 -29.751 1.00 98.00 194 ARG A N 1
ATOM 1526 C CA . ARG A 1 194 ? -0.086 -7.352 -30.040 1.00 98.00 194 ARG A CA 1
ATOM 1527 C C . ARG A 1 194 ? -0.851 -6.859 -28.827 1.00 98.00 194 ARG A C 1
ATOM 1529 O O . ARG A 1 194 ? -1.395 -7.636 -28.046 1.00 98.00 194 ARG A O 1
ATOM 1536 N N . VAL A 1 195 ? -1.047 -5.542 -28.762 1.00 97.75 195 VAL A N 1
ATOM 1537 C CA . VAL A 1 195 ? -1.916 -4.902 -27.757 1.00 97.75 195 VAL A CA 1
ATOM 1538 C C . VAL A 1 195 ? -3.326 -5.505 -27.766 1.00 97.75 195 VAL A C 1
ATOM 1540 O O . VAL A 1 195 ? -3.921 -5.712 -26.712 1.00 97.75 195 VAL A O 1
ATOM 1543 N N . SER A 1 196 ? -3.859 -5.856 -28.941 1.00 97.94 196 SER A N 1
ATOM 1544 C CA . SER A 1 196 ? -5.160 -6.526 -29.043 1.00 97.94 196 SER A CA 1
ATOM 1545 C C . SER A 1 196 ? -5.199 -7.882 -28.342 1.00 97.94 196 SER A C 1
ATOM 1547 O O . SER A 1 196 ? -6.257 -8.280 -27.863 1.00 97.94 196 SER A O 1
ATOM 1549 N N . ASP A 1 197 ? -4.075 -8.593 -28.299 1.00 98.06 197 ASP A N 1
ATOM 1550 C CA . ASP A 1 197 ? -3.981 -9.910 -27.678 1.00 98.06 197 ASP A CA 1
ATOM 1551 C C . ASP A 1 197 ? -3.856 -9.769 -26.162 1.00 98.06 197 ASP A C 1
ATOM 1553 O O . ASP A 1 197 ? -4.574 -10.457 -25.442 1.00 98.06 197 ASP A O 1
ATOM 1557 N N . ILE A 1 198 ? -3.109 -8.769 -25.679 1.00 97.75 198 ILE A N 1
ATOM 1558 C CA . ILE A 1 198 ? -3.110 -8.367 -24.261 1.00 97.75 198 ILE A CA 1
ATOM 1559 C C . ILE A 1 198 ? -4.537 -8.057 -23.790 1.00 97.75 198 ILE A C 1
ATOM 1561 O O . ILE A 1 198 ? -4.995 -8.601 -22.788 1.00 97.75 198 ILE A O 1
ATOM 1565 N N . VAL A 1 199 ? -5.284 -7.231 -24.532 1.00 96.44 199 VAL A N 1
ATOM 1566 C CA . VAL A 1 199 ? -6.664 -6.862 -24.163 1.00 96.44 199 VAL A CA 1
ATOM 1567 C C . VAL A 1 199 ? -7.599 -8.076 -24.142 1.00 96.44 199 VAL A C 1
ATOM 1569 O O . VAL A 1 199 ? -8.489 -8.143 -23.293 1.00 96.44 199 VAL A O 1
ATOM 1572 N N . LYS A 1 200 ? -7.428 -9.038 -25.057 1.00 97.06 200 LYS A N 1
ATOM 1573 C CA . LYS A 1 200 ? -8.201 -10.292 -25.038 1.00 97.06 200 LYS A CA 1
ATOM 1574 C C . LYS A 1 200 ? -7.858 -11.127 -23.806 1.00 97.06 200 LYS A C 1
ATOM 1576 O O . LYS A 1 200 ? -8.770 -11.487 -23.073 1.00 97.06 200 LYS A O 1
ATOM 1581 N N . LEU A 1 201 ? -6.567 -11.344 -23.551 1.00 97.94 201 LEU A N 1
ATOM 1582 C CA . LEU A 1 201 ? -6.077 -12.111 -22.406 1.00 97.94 201 LEU A CA 1
ATOM 1583 C C . LEU A 1 201 ? -6.545 -11.518 -21.076 1.00 97.94 201 LEU A C 1
ATOM 1585 O O . LEU A 1 201 ? -6.936 -12.265 -20.181 1.00 97.94 201 LEU A O 1
ATOM 1589 N N . LEU A 1 202 ? -6.551 -10.188 -20.947 1.00 97.56 202 LEU A N 1
ATOM 1590 C CA . LEU A 1 202 ? -7.090 -9.515 -19.768 1.00 97.56 202 LEU A CA 1
ATOM 1591 C C . LEU A 1 202 ? -8.566 -9.863 -19.553 1.00 97.56 202 LEU A C 1
ATOM 1593 O O . LEU A 1 202 ? -8.950 -10.202 -18.444 1.00 97.56 202 LEU A O 1
ATOM 1597 N N . LYS A 1 203 ? -9.395 -9.872 -20.603 1.00 95.81 203 LYS A N 1
ATOM 1598 C CA . LYS A 1 203 ? -10.833 -10.202 -20.500 1.00 95.81 203 LYS A CA 1
ATOM 1599 C C . LYS A 1 203 ? -11.120 -11.661 -20.118 1.00 95.81 203 LYS A C 1
ATOM 1601 O O . LYS A 1 203 ? -12.253 -11.976 -19.729 1.00 95.81 203 LYS A O 1
ATOM 1606 N N . ASP A 1 204 ? -10.123 -12.537 -20.187 1.00 96.25 204 ASP A N 1
ATOM 1607 C CA . ASP A 1 204 ? -10.239 -13.911 -19.697 1.00 96.25 204 ASP A CA 1
ATOM 1608 C C . ASP A 1 204 ? -10.153 -13.988 -18.166 1.00 96.25 204 ASP A C 1
ATOM 1610 O O . ASP A 1 204 ? -10.755 -14.885 -17.568 1.00 96.25 204 ASP A O 1
ATOM 1614 N N . ILE A 1 205 ? -9.502 -13.011 -17.528 1.00 97.94 205 ILE A N 1
ATOM 1615 C CA . ILE A 1 205 ? -9.378 -12.892 -16.074 1.00 97.94 205 ILE A CA 1
ATOM 1616 C C . ILE A 1 205 ? -10.732 -12.434 -15.476 1.00 97.94 205 ILE A C 1
ATOM 1618 O O . ILE A 1 205 ? -11.326 -11.467 -15.972 1.00 97.94 205 ILE A O 1
ATOM 1622 N N . PRO A 1 206 ? -11.257 -13.100 -14.422 1.00 97.75 206 PRO A N 1
ATOM 1623 C CA . PRO A 1 206 ? -12.577 -12.796 -13.854 1.00 97.75 206 PRO A CA 1
ATOM 1624 C C . PRO A 1 206 ? -12.778 -11.331 -13.449 1.00 97.75 206 PRO A C 1
ATOM 1626 O O . PRO A 1 206 ? -13.844 -10.769 -13.706 1.00 97.75 206 PRO A O 1
ATOM 1629 N N . GLU A 1 207 ? -11.758 -10.714 -12.856 1.00 97.00 207 GLU A N 1
ATOM 1630 C CA . GLU A 1 207 ? -11.761 -9.334 -12.370 1.00 97.00 207 GLU A CA 1
ATOM 1631 C C . GLU A 1 207 ? -12.004 -8.343 -13.518 1.00 97.00 207 GLU A C 1
ATOM 1633 O O . GLU A 1 207 ? -12.920 -7.523 -13.457 1.00 97.00 207 GLU A O 1
ATOM 163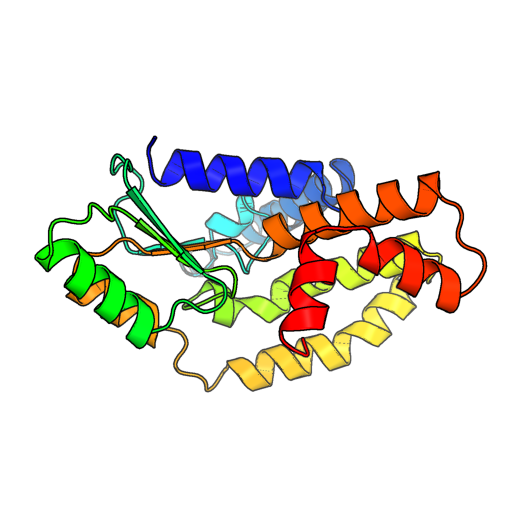8 N N . TYR A 1 208 ? -11.259 -8.479 -14.617 1.00 96.81 208 TYR A N 1
ATOM 1639 C CA . TYR A 1 208 ? -11.409 -7.637 -15.808 1.00 96.81 208 TYR A CA 1
ATOM 1640 C C . TYR A 1 208 ? -12.717 -7.916 -16.552 1.00 96.81 208 TYR A C 1
ATOM 1642 O O . TYR A 1 208 ? -13.349 -7.001 -17.081 1.00 96.81 208 TYR A O 1
ATOM 1650 N N . ARG A 1 209 ? -13.175 -9.173 -16.581 1.00 96.12 209 ARG A N 1
ATOM 1651 C CA . ARG A 1 209 ? -14.481 -9.516 -17.162 1.00 96.12 209 ARG A CA 1
ATOM 1652 C C . ARG A 1 209 ? -15.622 -8.829 -16.421 1.00 96.12 209 ARG A C 1
ATOM 1654 O O . ARG A 1 209 ? -16.590 -8.396 -17.044 1.00 96.12 209 ARG A O 1
ATOM 1661 N N . GLU A 1 210 ? -15.533 -8.770 -15.099 1.00 96.56 210 GLU A N 1
ATOM 1662 C CA . GLU A 1 210 ? -16.513 -8.069 -14.282 1.00 96.56 210 GLU A CA 1
ATOM 1663 C C . GLU A 1 210 ? -16.416 -6.549 -14.472 1.00 96.56 210 GLU A C 1
ATOM 1665 O O . GLU A 1 210 ? -17.456 -5.900 -14.587 1.00 96.56 210 GLU A O 1
ATOM 1670 N N . ALA A 1 211 ? -15.204 -6.000 -14.608 1.00 95.06 211 ALA A N 1
ATOM 1671 C CA . ALA A 1 211 ? -14.984 -4.582 -14.906 1.00 95.06 211 ALA A CA 1
ATOM 1672 C C . ALA A 1 211 ? -15.681 -4.147 -16.211 1.00 95.06 211 ALA A C 1
ATOM 1674 O O . ALA A 1 211 ? -16.452 -3.186 -16.208 1.00 95.06 211 ALA A O 1
ATOM 1675 N N . VAL A 1 212 ? -15.584 -4.955 -17.276 1.00 94.88 212 VAL A N 1
ATOM 1676 C CA . VAL A 1 212 ? -16.282 -4.698 -18.553 1.00 94.88 212 VAL A CA 1
ATOM 1677 C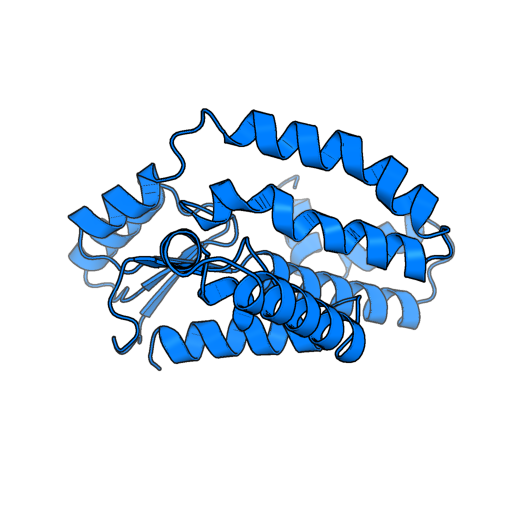 C . VAL A 1 212 ? -17.797 -4.550 -18.375 1.00 94.88 212 VAL A C 1
ATOM 1679 O O . VAL A 1 212 ? -18.406 -3.690 -19.006 1.00 94.88 212 VAL A O 1
ATOM 1682 N N . LYS A 1 213 ? -18.431 -5.347 -17.503 1.00 95.56 213 LYS A N 1
ATOM 1683 C CA . LYS A 1 213 ? -19.883 -5.232 -17.248 1.00 95.56 213 LYS A CA 1
ATOM 1684 C C . LYS A 1 213 ? -20.255 -3.943 -16.520 1.00 95.56 213 LYS A C 1
ATOM 1686 O O . LYS A 1 213 ? -21.405 -3.516 -16.582 1.00 95.56 213 LYS A O 1
ATOM 1691 N N . ARG A 1 214 ? -19.298 -3.361 -15.799 1.00 94.25 214 ARG A N 1
ATOM 1692 C CA . ARG A 1 214 ? -1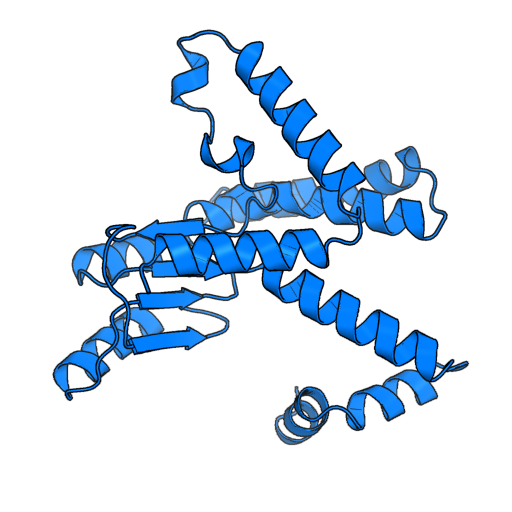9.456 -2.149 -14.991 1.00 94.25 214 ARG A CA 1
ATOM 1693 C C . ARG A 1 214 ? -18.971 -0.893 -15.715 1.00 94.25 214 ARG A C 1
ATOM 1695 O O . ARG A 1 214 ? -19.009 0.174 -15.115 1.00 94.25 214 ARG A O 1
ATOM 1702 N N . ASN A 1 215 ? -18.573 -1.005 -16.988 1.00 90.38 215 ASN A N 1
ATOM 1703 C CA . ASN A 1 215 ? -17.917 0.061 -17.753 1.00 90.38 215 ASN A CA 1
ATOM 1704 C C . ASN A 1 215 ? -16.692 0.640 -17.019 1.00 90.38 215 ASN A C 1
ATOM 1706 O O . ASN A 1 215 ? -16.500 1.856 -17.003 1.00 90.38 215 ASN A O 1
ATOM 1710 N N . ALA A 1 216 ? -15.910 -0.247 -16.398 1.00 73.06 216 ALA A N 1
ATOM 1711 C CA . ALA A 1 216 ? -14.662 0.045 -15.702 1.00 73.06 216 ALA A CA 1
ATOM 1712 C C . ALA A 1 216 ? -13.479 -0.637 -16.400 1.00 73.06 216 ALA A C 1
ATOM 1714 O O . ALA A 1 216 ? -13.695 -1.707 -17.023 1.00 73.06 216 ALA A O 1
#

Radius of gyration: 19.26 Å; chains: 1; bounding box: 50×38×50 Å